Protein AF-A0A1C5UD51-F1 (afdb_monomer)

Foldseek 3Di:
DPDLVVLLVLLLVQLLVVLLPAAPLPDACCSSCVSSVHDSVSVVVNAVGPVRSVLVVLLVVLVVLLVVVLVPDDPLVSQLVVLVVCVVSVSSNLSHCVNDDVVVVLVSVCVSCLVSLLVSLCSVCVVDDADPVLSNVLSVVVSNVSSVLSSVC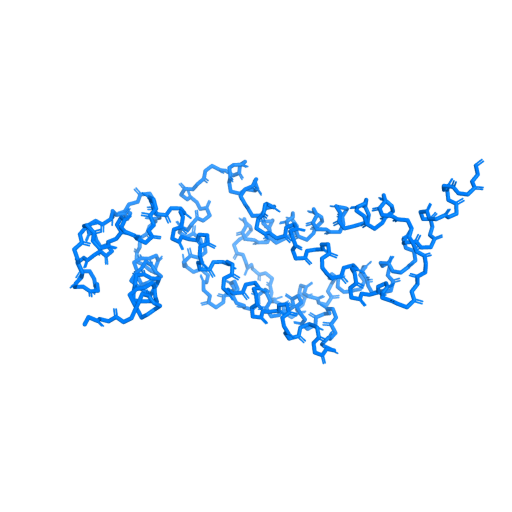SVVSVPDRSNVSSVVVCVVPVPVSVVSRVVVVVVVVD

Secondary structure (DSSP, 8-state):
---HHHHHHHHHHHHHHHHTTS-GGG--HHHHHHHHT--HHHHHHH-SSHHHHHHHHHHHHHHHHHHHHHTT--HHHHHHHHHHHHHHTHHHHHHHHTTS-HHHHHHHHHHHHHHHHHHHHHHHHTTS---HHHHHHHHHHHHHHHHHHHHHHHHTTS-S-HHHHHHHHHHHHTTHHHHHHHHHHHHHT-

pLDDT: mean 89.51, std 7.25, range [43.78, 98.06]

Radius of gyration: 18.74 Å; Cα contacts (8 Å, |Δi|>4): 143; chains: 1; bounding box: 49×34×48 Å

Sequence (190 aa):
MPTSKLTKRALAASIATLLEKKPLDRITIKDITDECGVTRNTFYYHFQDVYDLLSYIFREQADMMLREYAGGEDWKDFFLNILTYLNENRKMIENVYYSIRQEELETYIKKVVGMYALQIIEIQTKDMDVDELAKKTVADFYHNAFVGATLQWIKEGMKTEPELLADLYNSMFQGTVKAAIASAERVMAK

Solvent-accessible surface area (backbone atoms only — not comparable to full-atom values): 10579 Å² total; per-residue (Å²): 128,79,54,74,66,56,51,52,50,42,49,48,52,25,46,52,61,44,24,66,72,42,42,48,81,75,62,48,72,64,58,33,21,63,68,59,74,52,49,69,69,59,48,57,74,75,27,90,48,73,65,51,46,52,50,49,52,54,47,56,52,49,57,50,54,50,53,50,38,76,71,69,51,53,72,46,57,51,49,27,53,54,42,42,53,49,59,77,40,37,57,35,49,49,20,47,58,77,52,41,58,65,71,59,48,50,56,48,50,49,62,64,49,47,62,54,32,44,52,52,47,48,66,77,38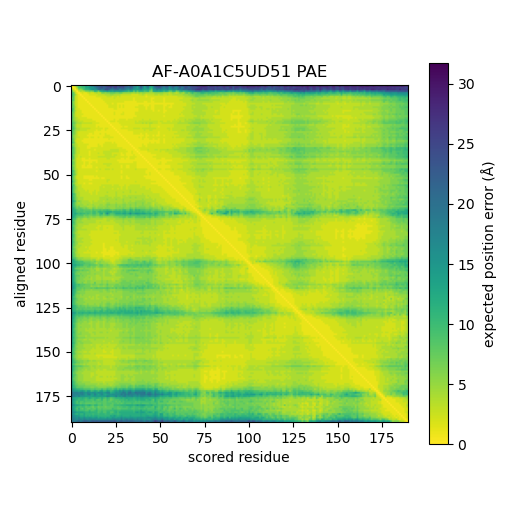,71,93,54,93,72,58,68,66,42,53,50,52,52,24,53,53,54,43,51,51,51,53,52,53,52,52,50,41,54,73,71,62,60,74,68,56,40,66,62,52,28,51,56,52,34,76,73,46,69,73,42,63,67,52,48,47,60,50,43,51,63,60,72,76,106

Nearest PDB structures (foldseek):
  4mk6-assembly1_A-2  TM=8.000E-01  e=1.971E-08  Listeria monocytogenes EGD-e
  2iu5-assembly1_B  TM=7.439E-01  e=3.593E-06  Lactococcus lactis subsp. lactis Il1403
  5nz0-assembly1_A-2  TM=6.036E-01  e=4.735E-05  Mycobacterium tuberculosis H37Rv
  3vib-assembly1_A  TM=6.599E-01  e=3.872E-04  Neisseria gonorrhoeae
  7pt0-assembly1_A  TM=7.506E-01  e=5.615E-03  Streptomyces coelicolor

Mean predicted aligned error: 4.82 Å

Structure (mmCIF, N/CA/C/O backbone):
data_AF-A0A1C5UD51-F1
#
_entry.id   AF-A0A1C5UD51-F1
#
loop_
_atom_site.group_PDB
_atom_site.id
_atom_site.type_symbol
_atom_site.label_atom_id
_atom_site.label_alt_id
_atom_site.label_comp_id
_atom_site.label_asym_id
_atom_site.label_entity_id
_atom_site.label_seq_id
_atom_site.pdbx_PDB_ins_code
_atom_site.Cartn_x
_atom_site.Cartn_y
_atom_site.Cartn_z
_atom_site.occupancy
_atom_site.B_iso_or_equiv
_atom_site.auth_seq_id
_atom_site.auth_comp_id
_atom_site.auth_asym_id
_atom_site.auth_atom_id
_atom_site.pdbx_PDB_model_num
ATOM 1 N N . MET A 1 1 ? -5.875 -23.295 22.201 1.00 43.78 1 MET A N 1
ATOM 2 C CA . MET A 1 1 ? -5.711 -21.866 21.849 1.00 43.78 1 MET A CA 1
ATOM 3 C C . MET A 1 1 ? -5.763 -21.745 20.335 1.00 43.78 1 MET A C 1
ATOM 5 O O . MET A 1 1 ? -5.269 -22.671 19.696 1.00 43.78 1 MET A O 1
ATOM 9 N N . PRO A 1 2 ? -6.357 -20.686 19.753 1.00 52.47 2 PRO A N 1
ATOM 10 C CA . PRO A 1 2 ? -6.218 -20.453 18.320 1.00 52.47 2 PRO A CA 1
ATOM 11 C C . PRO A 1 2 ? -4.727 -20.443 17.975 1.00 52.47 2 PRO A C 1
ATOM 13 O O . PRO A 1 2 ? -3.911 -19.918 18.735 1.00 52.47 2 PRO A O 1
ATOM 16 N N . THR A 1 3 ? -4.348 -21.095 16.878 1.00 68.12 3 THR A N 1
ATOM 17 C CA . THR A 1 3 ? -2.960 -21.063 16.410 1.00 68.12 3 THR A CA 1
ATOM 18 C C . THR A 1 3 ? -2.552 -19.605 16.181 1.00 68.12 3 THR A C 1
ATOM 20 O O . THR A 1 3 ? -3.375 -18.792 15.768 1.00 68.12 3 THR A O 1
ATOM 23 N N . SER A 1 4 ? -1.284 -19.258 16.434 1.00 84.50 4 SER A N 1
ATOM 24 C CA . SER A 1 4 ? -0.755 -17.884 16.297 1.00 84.50 4 SER A CA 1
ATOM 25 C C . SER A 1 4 ? -1.198 -17.190 14.992 1.00 84.50 4 SER A C 1
ATOM 27 O O . SER A 1 4 ? -1.539 -16.010 14.985 1.00 84.50 4 SER A O 1
ATOM 29 N N . LYS A 1 5 ? -1.307 -17.952 13.894 1.00 87.38 5 LYS A N 1
ATOM 30 C CA . LYS A 1 5 ? -1.786 -17.472 12.590 1.00 87.38 5 LYS A CA 1
ATOM 31 C C . LYS A 1 5 ? -3.277 -17.102 12.565 1.00 87.38 5 LYS A C 1
ATOM 33 O O . LYS A 1 5 ? -3.634 -16.108 11.941 1.00 87.38 5 LYS A O 1
ATOM 38 N N . LEU A 1 6 ? -4.142 -17.871 13.231 1.00 91.75 6 LEU A N 1
ATOM 39 C CA . LEU A 1 6 ? -5.572 -17.553 13.338 1.00 91.75 6 LEU A CA 1
ATOM 40 C C . LEU A 1 6 ? -5.782 -16.247 14.106 1.00 91.75 6 LEU A C 1
ATOM 42 O O . LEU A 1 6 ? -6.546 -15.399 13.658 1.00 91.75 6 LEU A O 1
ATOM 46 N N . THR A 1 7 ? -5.052 -16.047 15.206 1.00 94.19 7 THR A N 1
ATOM 47 C CA . THR A 1 7 ? -5.155 -14.812 15.994 1.00 94.19 7 THR A CA 1
ATOM 48 C C . THR A 1 7 ? -4.658 -13.593 15.219 1.00 94.19 7 THR A C 1
ATOM 50 O O . THR A 1 7 ? -5.330 -12.565 15.214 1.00 94.19 7 THR A O 1
ATOM 53 N N . LYS A 1 8 ? -3.533 -13.705 14.495 1.00 94.94 8 LYS A N 1
ATOM 54 C CA . LYS A 1 8 ? -3.053 -12.630 13.609 1.00 94.94 8 LYS A CA 1
ATOM 55 C C . LYS A 1 8 ? -4.083 -12.248 12.543 1.00 94.94 8 LYS A C 1
ATOM 57 O O . LYS A 1 8 ? -4.320 -11.065 12.330 1.00 94.94 8 LYS A O 1
ATOM 62 N N . ARG A 1 9 ? -4.727 -13.237 11.913 1.00 94.38 9 ARG A N 1
ATOM 63 C CA . ARG A 1 9 ? -5.791 -13.004 10.923 1.00 94.38 9 ARG A CA 1
ATOM 64 C C . ARG A 1 9 ? -7.031 -12.352 11.529 1.00 94.38 9 ARG A C 1
ATOM 66 O O . ARG A 1 9 ? -7.585 -11.452 10.913 1.00 94.38 9 ARG A O 1
ATOM 73 N N . ALA A 1 10 ? -7.438 -12.763 12.729 1.00 96.12 10 ALA A N 1
ATOM 74 C CA . ALA A 1 10 ? -8.558 -12.139 13.432 1.00 96.12 10 ALA A CA 1
ATOM 75 C C . ALA A 1 10 ? -8.269 -10.664 13.756 1.00 96.12 10 ALA A C 1
ATOM 77 O O . ALA A 1 10 ? -9.093 -9.802 13.481 1.00 96.12 10 ALA A O 1
ATOM 78 N N . LEU A 1 11 ? -7.067 -10.361 14.257 1.00 97.50 11 LEU A N 1
ATOM 79 C CA . LEU A 1 11 ? -6.614 -8.988 14.504 1.00 97.50 11 LEU A CA 1
ATOM 80 C C . LEU A 1 11 ? -6.574 -8.145 13.217 1.00 97.50 11 LEU A C 1
ATOM 82 O O . LEU A 1 11 ? -7.019 -6.999 13.225 1.00 97.50 11 LEU A O 1
ATOM 86 N N . ALA A 1 12 ? -6.088 -8.720 12.112 1.00 95.94 12 ALA A N 1
ATOM 87 C CA . ALA A 1 12 ? -6.062 -8.071 10.802 1.00 95.94 12 ALA A CA 1
ATOM 88 C C . ALA A 1 12 ? -7.470 -7.761 10.265 1.00 95.94 12 ALA A C 1
ATOM 90 O O . ALA A 1 12 ? -7.729 -6.652 9.803 1.00 95.94 12 ALA A O 1
ATOM 91 N N . ALA A 1 13 ? -8.400 -8.710 10.383 1.00 95.88 13 ALA A N 1
ATOM 92 C CA . ALA A 1 13 ? -9.789 -8.505 9.985 1.00 95.88 13 ALA A CA 1
ATOM 93 C C . ALA A 1 13 ? -10.482 -7.428 10.844 1.00 95.88 13 ALA A C 1
ATOM 95 O O . ALA A 1 13 ? -11.220 -6.595 10.312 1.00 95.88 13 ALA A O 1
ATOM 96 N N . SER A 1 14 ? -10.204 -7.396 12.154 1.00 97.25 14 SER A N 1
ATOM 97 C CA . SER A 1 14 ? -10.743 -6.377 13.062 1.00 97.25 14 SER A CA 1
ATOM 98 C C . SER A 1 14 ? -10.328 -4.968 12.667 1.00 97.25 14 SER A C 1
ATOM 100 O O . SER A 1 14 ? -11.177 -4.087 12.554 1.00 97.25 14 SER A O 1
ATOM 102 N N . ILE A 1 15 ? -9.030 -4.729 12.447 1.00 96.50 15 ILE A N 1
ATOM 103 C CA . ILE A 1 15 ? -8.574 -3.385 12.081 1.00 96.50 15 ILE A CA 1
ATOM 104 C C . ILE A 1 15 ? -9.111 -2.963 10.708 1.00 96.50 15 ILE A C 1
ATOM 106 O O . ILE A 1 15 ? -9.537 -1.819 10.580 1.00 96.50 15 ILE A O 1
ATOM 110 N N . ALA A 1 16 ? -9.184 -3.868 9.724 1.00 94.94 16 ALA A N 1
ATOM 111 C CA . ALA A 1 16 ? -9.788 -3.573 8.422 1.00 94.94 16 ALA A CA 1
ATOM 112 C C . ALA A 1 16 ? -11.259 -3.138 8.578 1.00 94.94 16 ALA A C 1
ATOM 114 O O . ALA A 1 16 ? -11.668 -2.100 8.066 1.00 94.94 16 ALA A O 1
ATOM 115 N N . THR A 1 17 ? -12.028 -3.857 9.402 1.00 96.38 17 THR A N 1
ATOM 116 C CA . THR A 1 17 ? -13.434 -3.527 9.702 1.00 96.38 17 THR A CA 1
ATOM 117 C C . THR A 1 17 ? -13.587 -2.171 10.397 1.00 96.38 17 THR A C 1
ATOM 119 O O . THR A 1 17 ? -14.551 -1.440 10.161 1.00 96.38 17 THR A O 1
ATOM 122 N N . LEU A 1 18 ? -12.651 -1.815 11.277 1.00 97.56 18 LEU A N 1
ATOM 123 C CA . LEU A 1 18 ? -12.647 -0.520 11.957 1.00 97.56 18 LEU A CA 1
ATOM 124 C C . LEU A 1 18 ? -12.245 0.621 11.014 1.00 97.56 18 LEU A C 1
ATOM 126 O O . LEU A 1 18 ? -12.833 1.701 11.096 1.00 97.56 18 LEU A O 1
ATOM 130 N N . LEU A 1 19 ? -11.307 0.377 10.099 1.00 96.69 19 LEU A N 1
ATOM 131 C CA . LEU A 1 19 ? -10.877 1.331 9.075 1.00 96.69 19 LEU A CA 1
ATOM 132 C C . LEU A 1 19 ? -11.949 1.599 8.018 1.00 96.69 19 LEU A C 1
ATOM 134 O O . LEU A 1 19 ? -11.937 2.657 7.408 1.00 96.69 19 LEU A O 1
ATOM 138 N N . GLU A 1 20 ? -12.940 0.730 7.855 1.00 96.06 20 GLU A N 1
ATOM 139 C CA . GLU A 1 20 ? -14.143 1.046 7.071 1.00 96.06 20 GLU A CA 1
ATOM 140 C C . GLU A 1 20 ? -15.064 2.065 7.768 1.00 96.06 20 GLU A C 1
ATOM 142 O O . GLU A 1 20 ? -15.966 2.651 7.158 1.00 96.06 20 GLU A O 1
ATOM 147 N N . LYS A 1 21 ? -14.867 2.302 9.068 1.00 96.00 21 LYS A N 1
ATOM 148 C CA . LYS A 1 21 ? -15.758 3.126 9.898 1.00 96.00 21 LYS A CA 1
ATOM 149 C C . LYS A 1 21 ? -15.113 4.434 10.341 1.00 96.00 21 LYS A C 1
ATOM 151 O O . LYS A 1 21 ? -15.825 5.432 10.440 1.00 96.00 21 LYS A O 1
ATOM 156 N N . LYS A 1 22 ? -13.808 4.447 10.633 1.00 96.25 22 LYS A N 1
ATOM 157 C CA . LYS A 1 22 ? -13.121 5.625 11.179 1.00 96.25 22 LYS A CA 1
ATOM 158 C C . LYS A 1 22 ? -11.635 5.705 10.785 1.00 96.25 22 LYS A C 1
ATOM 160 O O . LYS A 1 22 ? -11.027 4.664 10.543 1.00 96.25 22 LYS A O 1
ATOM 165 N N . PRO A 1 23 ? -11.051 6.919 10.784 1.00 96.31 23 PRO A N 1
ATOM 166 C CA . PRO A 1 23 ? -9.627 7.141 10.523 1.00 96.31 23 PRO A CA 1
ATOM 167 C C . PRO A 1 23 ? -8.710 6.379 11.492 1.00 96.31 23 PRO A C 1
ATOM 169 O O . PRO A 1 23 ? -9.067 6.172 12.659 1.00 96.31 23 PRO A O 1
ATOM 172 N N . LEU A 1 24 ? -7.523 5.980 11.024 1.00 95.12 24 LEU A N 1
ATOM 173 C CA . LEU A 1 24 ? -6.563 5.167 11.781 1.00 95.12 24 LEU A CA 1
ATOM 174 C C . LEU A 1 24 ? -6.152 5.809 13.115 1.00 95.12 24 LEU A C 1
ATOM 176 O O . LEU A 1 24 ? -6.080 5.120 14.129 1.00 95.12 24 LEU A O 1
ATOM 180 N N . ASP A 1 25 ? -5.948 7.128 13.146 1.00 93.81 25 ASP A N 1
ATOM 181 C CA . ASP A 1 25 ? -5.585 7.902 14.347 1.00 93.81 25 ASP A CA 1
ATOM 182 C C . ASP A 1 25 ? -6.680 7.894 15.432 1.00 93.81 25 ASP A C 1
ATOM 184 O O . ASP A 1 25 ? -6.455 8.313 16.570 1.00 93.81 25 ASP A O 1
ATOM 188 N N . ARG A 1 26 ? -7.875 7.385 15.104 1.00 96.50 26 ARG A N 1
ATOM 189 C CA . ARG A 1 26 ? -9.008 7.193 16.022 1.00 96.50 26 ARG A CA 1
ATOM 190 C C . ARG A 1 26 ? -9.252 5.730 16.392 1.00 96.50 26 ARG A C 1
ATOM 192 O O . ARG A 1 26 ? -10.205 5.449 17.128 1.00 96.50 26 ARG A O 1
ATOM 199 N N . ILE A 1 27 ? -8.441 4.799 15.893 1.00 96.94 27 ILE A N 1
ATOM 200 C CA . ILE A 1 27 ? -8.508 3.376 16.234 1.00 96.94 27 ILE A CA 1
ATOM 201 C C . ILE A 1 27 ? -7.538 3.093 17.377 1.00 96.94 27 ILE A C 1
ATOM 203 O O . ILE A 1 27 ? -6.336 3.319 17.280 1.00 96.94 27 ILE A O 1
ATOM 207 N N . THR A 1 28 ? -8.063 2.557 18.476 1.00 96.69 28 THR A N 1
ATOM 208 C CA . THR A 1 28 ? -7.249 2.115 19.608 1.00 96.69 28 THR A CA 1
ATOM 209 C C . THR A 1 28 ? -7.044 0.605 19.576 1.00 96.69 28 THR A C 1
ATOM 211 O O . THR A 1 28 ? -7.859 -0.145 19.045 1.00 96.69 28 THR A O 1
ATOM 214 N N . ILE A 1 29 ? -5.987 0.130 20.239 1.00 97.62 29 ILE A N 1
ATOM 215 C CA . ILE A 1 29 ? -5.769 -1.312 20.444 1.00 97.62 29 ILE A CA 1
ATOM 216 C C . ILE A 1 29 ? -6.972 -1.949 21.145 1.00 97.62 29 ILE A C 1
ATOM 218 O O . ILE A 1 29 ? -7.329 -3.074 20.823 1.00 97.62 29 ILE A O 1
ATOM 222 N N . LYS A 1 30 ? -7.628 -1.216 22.057 1.00 97.50 30 LYS A N 1
ATOM 223 C CA . LYS A 1 30 ? -8.843 -1.691 22.721 1.00 97.50 30 LYS A CA 1
ATOM 224 C C . LYS A 1 30 ? -9.961 -1.958 21.709 1.00 97.50 30 LYS A C 1
ATOM 226 O O . LYS A 1 30 ? -10.532 -3.036 21.747 1.00 97.50 30 LYS A O 1
ATOM 231 N N . ASP A 1 31 ? -10.213 -1.028 20.786 1.00 98.00 31 ASP A N 1
ATOM 232 C CA . ASP A 1 31 ? -11.232 -1.216 19.743 1.00 98.00 31 ASP A CA 1
ATOM 233 C C . ASP A 1 31 ? -10.966 -2.490 18.927 1.00 98.00 31 ASP A C 1
ATOM 235 O O . ASP A 1 31 ? -11.873 -3.280 18.694 1.00 98.00 31 ASP A O 1
ATOM 239 N N . ILE A 1 32 ? -9.706 -2.718 18.536 1.00 98.06 32 ILE A N 1
ATOM 240 C CA . ILE A 1 32 ? -9.299 -3.891 17.748 1.00 98.06 32 ILE A CA 1
ATOM 241 C C . ILE A 1 32 ? -9.529 -5.184 18.536 1.00 98.06 32 ILE A C 1
ATOM 243 O O . ILE A 1 32 ? -10.049 -6.159 17.993 1.00 98.06 32 ILE A O 1
ATOM 247 N N . THR A 1 33 ? -9.120 -5.204 19.808 1.00 97.75 33 THR A N 1
ATOM 248 C CA . THR A 1 33 ? -9.238 -6.394 20.654 1.00 97.75 33 THR A CA 1
ATOM 249 C C . THR A 1 33 ? -10.681 -6.703 21.030 1.00 97.75 33 THR A C 1
ATOM 251 O O . THR A 1 33 ? -11.044 -7.877 21.072 1.00 97.75 33 THR A O 1
ATOM 254 N N . ASP A 1 34 ? -11.496 -5.669 21.251 1.00 97.62 34 ASP A N 1
ATOM 255 C CA . ASP A 1 34 ? -12.923 -5.800 21.544 1.00 97.62 34 ASP A CA 1
ATOM 256 C C . ASP A 1 34 ? -13.673 -6.355 20.315 1.00 97.62 34 ASP A C 1
ATOM 258 O O . ASP A 1 34 ? -14.517 -7.234 20.470 1.00 97.62 34 ASP A O 1
ATOM 262 N N . GLU A 1 35 ? -13.305 -5.935 19.095 1.00 97.44 35 GLU A N 1
ATOM 263 C CA . GLU A 1 35 ? -13.921 -6.399 17.838 1.00 97.44 35 GLU A CA 1
ATOM 264 C C . GLU A 1 35 ? -13.718 -7.908 17.577 1.00 97.44 35 GLU A C 1
ATOM 266 O O . GLU A 1 35 ? -14.641 -8.572 17.113 1.00 97.44 35 GLU A O 1
ATOM 271 N N . CYS A 1 36 ? -12.546 -8.486 17.891 1.00 96.25 36 CYS A N 1
ATOM 272 C CA . CYS A 1 36 ? -12.298 -9.934 17.712 1.00 96.25 36 CYS A CA 1
ATOM 273 C C . CYS A 1 36 ? -12.295 -10.764 19.002 1.00 96.25 36 CYS A C 1
ATOM 275 O O . CYS A 1 36 ? -11.981 -11.956 18.958 1.00 96.25 36 CYS A O 1
ATOM 277 N N . GLY A 1 37 ? -12.638 -10.169 20.147 1.00 95.38 37 GLY A N 1
ATOM 278 C CA . GLY A 1 37 ? -12.767 -10.883 21.421 1.00 95.38 37 GLY A CA 1
ATOM 279 C C . GLY A 1 37 ? -11.451 -11.434 21.984 1.00 95.38 37 GLY A C 1
ATOM 280 O O . GLY A 1 37 ? -11.451 -12.463 22.662 1.00 95.38 37 GLY A O 1
ATOM 281 N N . VAL A 1 38 ? -10.322 -10.776 21.710 1.00 95.50 38 VAL A N 1
ATOM 282 C CA . VAL A 1 38 ? -9.009 -11.125 22.287 1.00 95.50 38 VAL A CA 1
ATOM 283 C C . VAL A 1 38 ? -8.606 -10.126 23.373 1.00 95.50 38 VAL A C 1
ATOM 285 O O . VAL A 1 38 ? -9.241 -9.096 23.562 1.00 95.50 38 VAL A O 1
ATOM 288 N N . THR A 1 39 ? -7.537 -10.408 24.119 1.00 96.19 39 THR A N 1
ATOM 289 C CA . THR A 1 39 ? -7.027 -9.463 25.130 1.00 96.19 39 THR A CA 1
ATOM 290 C C . THR A 1 39 ? -5.957 -8.538 24.551 1.00 96.19 39 THR A C 1
ATOM 292 O O . THR A 1 39 ? -5.278 -8.884 23.582 1.00 96.19 39 THR A O 1
ATOM 295 N N . ARG A 1 40 ? -5.701 -7.397 25.207 1.00 96.69 40 ARG A N 1
ATOM 296 C CA . ARG A 1 40 ? -4.545 -6.535 24.886 1.00 96.69 40 ARG A CA 1
ATOM 297 C C . ARG A 1 40 ? -3.213 -7.278 24.987 1.00 96.69 40 ARG A C 1
ATOM 299 O O . ARG A 1 40 ? -2.344 -7.073 24.151 1.00 96.69 40 ARG A O 1
ATOM 306 N N . ASN A 1 41 ? -3.065 -8.178 25.960 1.00 96.56 41 ASN A N 1
ATOM 307 C CA . ASN A 1 41 ? -1.861 -9.006 26.081 1.00 96.56 41 ASN A CA 1
ATOM 308 C C . ASN A 1 41 ? -1.689 -9.914 24.855 1.00 96.56 41 ASN A C 1
ATOM 310 O O . ASN A 1 41 ? -0.578 -10.090 24.369 1.00 96.56 41 ASN A O 1
ATOM 314 N N . THR A 1 42 ? -2.792 -10.443 24.319 1.00 95.69 42 THR A N 1
ATOM 315 C CA . THR A 1 42 ? -2.791 -11.223 23.076 1.00 95.69 42 THR A CA 1
ATOM 316 C C . THR A 1 42 ? -2.416 -10.366 21.867 1.00 95.69 42 THR A C 1
ATOM 318 O O . THR A 1 42 ? -1.657 -10.831 21.025 1.00 95.69 42 THR A O 1
ATOM 321 N N . PHE A 1 43 ? -2.892 -9.117 21.789 1.00 97.69 43 PHE A N 1
ATOM 322 C CA . PHE A 1 43 ? -2.454 -8.175 20.753 1.00 97.69 43 PHE A CA 1
ATOM 323 C C . PHE A 1 43 ? -0.937 -7.969 20.809 1.00 97.69 43 PHE A C 1
ATOM 325 O O . PHE A 1 43 ? -0.250 -8.234 19.825 1.00 97.69 43 PHE A O 1
ATOM 332 N N . TYR A 1 44 ? -0.410 -7.576 21.975 1.00 97.06 44 TYR A N 1
ATOM 333 C CA . TYR A 1 44 ? 1.011 -7.250 22.140 1.00 97.06 44 TYR A CA 1
ATOM 334 C C . TYR A 1 44 ? 1.944 -8.457 22.006 1.00 97.06 44 TYR A C 1
ATOM 336 O O . TYR A 1 44 ? 3.125 -8.297 21.715 1.00 97.06 44 TYR A O 1
ATOM 344 N N . TYR A 1 45 ? 1.425 -9.674 22.173 1.00 95.75 45 TYR A N 1
ATOM 345 C CA . TYR A 1 45 ? 2.161 -10.892 21.843 1.00 95.75 45 TYR A CA 1
ATOM 346 C C . TYR A 1 45 ? 2.446 -11.015 20.334 1.00 95.75 45 TYR A C 1
ATOM 348 O O . TYR A 1 45 ? 3.432 -11.637 19.940 1.00 95.75 45 TYR A O 1
ATOM 356 N N . HIS A 1 46 ? 1.594 -10.439 19.481 1.00 96.12 46 HIS A N 1
ATOM 357 C CA . HIS A 1 46 ? 1.710 -10.539 18.027 1.00 96.12 46 HIS A CA 1
ATOM 358 C C . HIS A 1 46 ? 2.224 -9.273 17.344 1.00 96.12 46 HIS A C 1
ATOM 360 O O . HIS A 1 46 ? 2.904 -9.413 16.328 1.00 96.12 46 HIS A O 1
ATOM 366 N N . PHE A 1 47 ? 1.889 -8.091 17.868 1.00 96.81 47 PHE A N 1
ATOM 367 C CA . PHE A 1 47 ? 2.174 -6.803 17.239 1.00 96.81 47 PHE A CA 1
ATOM 368 C C . PHE A 1 47 ? 2.598 -5.762 18.272 1.00 96.81 47 PHE A C 1
ATOM 370 O O . PHE A 1 47 ? 2.013 -5.675 19.350 1.00 96.81 47 PHE A O 1
ATOM 377 N N . GLN A 1 48 ? 3.597 -4.950 17.931 1.00 95.06 48 GLN A N 1
ATOM 378 C CA . GLN A 1 48 ? 4.077 -3.874 18.811 1.00 95.06 48 GLN A CA 1
ATOM 379 C C . GLN A 1 48 ? 3.025 -2.767 18.976 1.00 95.06 48 GLN A C 1
ATOM 381 O O . GLN A 1 48 ? 2.779 -2.275 20.078 1.00 95.06 48 GLN A O 1
ATOM 386 N N . ASP A 1 49 ? 2.382 -2.398 17.873 1.00 93.25 49 ASP A N 1
ATOM 387 C CA . ASP A 1 49 ? 1.392 -1.335 17.790 1.00 93.25 49 ASP A CA 1
ATOM 388 C C . ASP A 1 49 ? 0.475 -1.533 16.567 1.00 93.25 49 ASP A C 1
ATOM 390 O O . ASP A 1 49 ? 0.490 -2.570 15.896 1.00 93.25 49 ASP A O 1
ATOM 394 N N . VAL A 1 50 ? -0.365 -0.533 16.296 1.00 92.50 50 VAL A N 1
ATOM 395 C CA . VAL A 1 50 ? -1.297 -0.536 15.164 1.00 92.50 50 VAL A CA 1
ATOM 396 C C . VAL A 1 50 ? -0.584 -0.506 13.803 1.00 92.50 50 VAL A C 1
ATOM 398 O O . VAL A 1 50 ? -1.083 -1.083 12.838 1.00 92.50 50 VAL A O 1
ATOM 401 N N . TYR A 1 51 ? 0.600 0.104 13.717 1.00 88.81 51 TYR A N 1
ATOM 402 C CA . TYR A 1 51 ? 1.370 0.211 12.479 1.00 88.81 51 TYR A CA 1
ATOM 403 C C . TYR A 1 51 ? 2.052 -1.112 12.130 1.00 88.81 51 TYR A C 1
ATOM 405 O O . TYR A 1 51 ? 2.100 -1.493 10.960 1.00 88.81 51 TYR A O 1
ATOM 413 N N . ASP A 1 52 ? 2.532 -1.862 13.120 1.00 91.38 52 ASP A N 1
ATOM 414 C CA . ASP A 1 52 ? 3.057 -3.214 12.911 1.00 91.38 52 ASP A CA 1
ATOM 415 C C . ASP A 1 52 ? 1.961 -4.168 12.397 1.00 91.38 52 ASP A C 1
ATOM 417 O O . ASP A 1 52 ? 2.181 -4.928 11.449 1.00 91.38 52 ASP A O 1
ATOM 421 N N . LEU A 1 53 ? 0.737 -4.048 12.926 1.00 94.50 53 LEU A N 1
ATOM 422 C CA . LEU A 1 53 ? -0.424 -4.777 12.408 1.00 94.50 53 LEU A CA 1
ATOM 423 C C . LEU A 1 53 ? -0.766 -4.381 10.958 1.00 94.50 53 LEU A C 1
ATOM 425 O O . LEU A 1 53 ? -0.963 -5.262 10.121 1.00 94.50 53 LEU A O 1
ATOM 429 N N . LEU A 1 54 ? -0.778 -3.087 10.623 1.00 90.12 54 LEU A N 1
ATOM 430 C CA . LEU A 1 54 ? -0.947 -2.636 9.232 1.00 90.12 54 LEU A CA 1
ATOM 431 C C . LEU A 1 54 ? 0.148 -3.186 8.312 1.00 90.12 54 LEU A C 1
ATOM 433 O O . LEU A 1 54 ? -0.129 -3.643 7.205 1.00 90.12 54 LEU A O 1
ATOM 437 N N . SER A 1 55 ? 1.387 -3.224 8.802 1.00 87.44 55 SER A N 1
ATOM 438 C CA . SER A 1 55 ? 2.536 -3.765 8.061 1.00 87.44 55 SER A CA 1
ATOM 439 C C . SER A 1 55 ? 2.381 -5.228 7.768 1.00 87.44 55 SER A C 1
ATOM 441 O O . SER A 1 55 ? 2.830 -5.707 6.734 1.00 87.44 55 SER A O 1
ATOM 443 N N . TYR A 1 56 ? 1.792 -5.962 8.697 1.00 91.19 56 TYR A N 1
ATOM 444 C CA . TYR A 1 56 ? 1.457 -7.348 8.470 1.00 91.19 56 TYR A CA 1
ATOM 445 C C . TYR A 1 56 ? 0.402 -7.502 7.365 1.00 91.19 56 TYR A C 1
ATOM 447 O O . TYR A 1 56 ? 0.618 -8.307 6.466 1.00 91.19 56 TYR A O 1
ATOM 455 N N . ILE A 1 57 ? -0.664 -6.694 7.366 1.00 89.88 57 ILE A N 1
ATOM 456 C CA . ILE A 1 57 ? -1.709 -6.738 6.325 1.00 89.88 57 ILE A CA 1
ATOM 457 C C . ILE A 1 57 ? -1.123 -6.447 4.941 1.00 89.88 57 ILE A C 1
ATOM 459 O O . ILE A 1 57 ? -1.295 -7.245 4.022 1.00 89.88 57 ILE A O 1
ATOM 463 N N . PHE A 1 58 ? -0.392 -5.338 4.793 1.00 85.75 58 PHE A N 1
ATOM 464 C CA . PHE A 1 58 ? 0.162 -4.954 3.494 1.00 85.75 58 PHE A CA 1
ATOM 465 C C . PHE A 1 58 ? 1.218 -5.939 2.985 1.00 85.75 58 PHE A C 1
ATOM 467 O O . PHE A 1 58 ? 1.260 -6.203 1.788 1.00 85.75 58 PHE A O 1
ATOM 474 N N . ARG A 1 59 ? 2.033 -6.528 3.874 1.00 87.88 59 ARG A N 1
ATOM 475 C CA . ARG A 1 59 ? 2.990 -7.578 3.488 1.00 87.88 59 ARG A CA 1
ATOM 476 C C . ARG A 1 59 ? 2.300 -8.860 3.042 1.00 87.88 59 ARG A C 1
ATOM 478 O O . ARG A 1 59 ? 2.697 -9.414 2.031 1.00 87.88 59 ARG A O 1
ATOM 485 N N . GLU A 1 60 ? 1.261 -9.321 3.741 1.00 88.75 60 GLU A N 1
ATOM 486 C CA . GLU A 1 60 ? 0.526 -10.522 3.310 1.00 88.75 60 GLU A CA 1
ATOM 487 C C . GLU A 1 60 ? -0.123 -10.310 1.933 1.00 88.75 60 GLU A C 1
ATOM 489 O O . GLU A 1 60 ? -0.095 -11.217 1.102 1.00 88.75 60 GLU A O 1
ATOM 494 N N . GLN A 1 61 ? -0.655 -9.110 1.671 1.00 86.88 61 GLN A N 1
ATOM 495 C CA . GLN A 1 61 ? -1.223 -8.765 0.367 1.00 86.88 61 GLN A CA 1
ATOM 496 C C . GLN A 1 61 ? -0.146 -8.704 -0.728 1.00 86.88 61 GLN A C 1
ATOM 498 O O . GLN A 1 61 ? -0.312 -9.301 -1.790 1.00 86.88 61 GLN A O 1
ATOM 503 N N . ALA A 1 62 ? 0.978 -8.034 -0.461 1.00 85.38 62 ALA A N 1
ATOM 504 C CA . ALA A 1 62 ? 2.088 -7.931 -1.406 1.00 85.38 62 ALA A CA 1
ATOM 505 C C . ALA A 1 62 ? 2.747 -9.297 -1.685 1.00 85.38 62 ALA A C 1
ATOM 507 O O . ALA A 1 62 ? 3.066 -9.603 -2.831 1.00 85.38 62 ALA A O 1
ATOM 508 N N . ASP A 1 63 ? 2.875 -10.158 -0.671 1.00 87.94 63 ASP A N 1
ATOM 509 C CA . ASP A 1 63 ? 3.354 -11.538 -0.814 1.00 87.94 63 ASP A CA 1
ATOM 510 C C . ASP A 1 63 ? 2.436 -12.388 -1.697 1.00 87.94 63 ASP A C 1
ATOM 512 O O . ASP A 1 63 ? 2.909 -13.317 -2.353 1.00 87.94 63 ASP A O 1
ATOM 516 N N . MET A 1 64 ? 1.124 -12.142 -1.672 1.00 87.38 64 MET A N 1
ATOM 517 C CA . MET A 1 64 ? 0.172 -12.840 -2.536 1.00 87.38 64 MET A CA 1
ATOM 518 C C . MET A 1 64 ? 0.333 -12.383 -3.988 1.00 87.38 64 MET A C 1
ATOM 520 O O . MET A 1 64 ? 0.568 -13.220 -4.856 1.00 87.38 64 MET A O 1
ATOM 524 N N . MET A 1 65 ? 0.328 -11.069 -4.220 1.00 85.19 65 MET A N 1
ATOM 525 C CA . MET A 1 65 ? 0.488 -10.477 -5.554 1.00 85.19 65 MET A CA 1
ATOM 526 C C . MET A 1 65 ? 1.836 -10.850 -6.191 1.00 85.19 65 MET A C 1
ATOM 528 O O . MET A 1 65 ? 1.907 -11.166 -7.374 1.00 85.19 65 MET A O 1
ATOM 532 N N . LEU A 1 66 ? 2.927 -10.890 -5.415 1.00 84.94 66 LEU A N 1
ATOM 533 C CA . LEU A 1 66 ? 4.227 -11.322 -5.936 1.00 84.94 66 LEU A CA 1
ATOM 534 C C . LEU A 1 66 ? 4.216 -12.790 -6.383 1.00 84.94 66 LEU A C 1
ATOM 536 O O . LEU A 1 66 ? 4.876 -13.132 -7.361 1.00 84.94 66 LEU A O 1
ATOM 540 N N . ARG A 1 67 ? 3.513 -13.680 -5.670 1.00 86.75 67 ARG A N 1
ATOM 541 C CA . ARG A 1 67 ? 3.427 -15.095 -6.073 1.00 86.75 67 ARG A CA 1
ATOM 542 C C . ARG A 1 67 ? 2.706 -15.252 -7.405 1.00 86.75 67 ARG A C 1
ATOM 544 O O . ARG A 1 67 ? 3.125 -16.090 -8.198 1.00 86.75 67 ARG A O 1
ATOM 551 N N . GLU A 1 68 ? 1.658 -14.467 -7.634 1.00 83.69 68 GLU A N 1
ATOM 552 C CA . GLU A 1 68 ? 0.922 -14.432 -8.903 1.00 83.69 68 GLU A CA 1
ATOM 553 C C . GLU A 1 68 ? 1.832 -13.934 -10.033 1.00 83.69 68 GLU A C 1
ATOM 555 O O . GLU A 1 68 ? 2.007 -14.637 -11.032 1.00 83.69 68 GLU A O 1
ATOM 560 N N . TYR A 1 69 ? 2.561 -12.838 -9.799 1.00 83.62 69 TYR A N 1
ATOM 561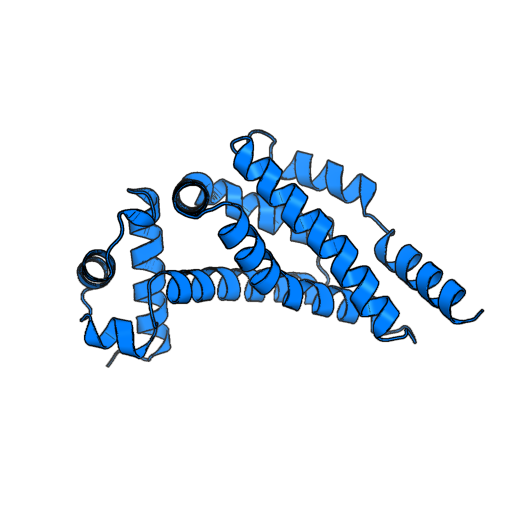 C CA . TYR A 1 69 ? 3.585 -12.336 -10.718 1.00 83.62 69 TYR A CA 1
ATOM 562 C C . TYR A 1 69 ? 4.680 -13.363 -11.038 1.00 83.62 69 TYR A C 1
ATOM 564 O O . TYR A 1 69 ? 4.987 -13.634 -12.200 1.00 83.62 69 TYR A O 1
ATOM 572 N N . ALA A 1 70 ? 5.244 -14.013 -10.018 1.00 81.69 70 ALA A N 1
ATOM 573 C CA . ALA A 1 70 ? 6.245 -15.065 -10.192 1.00 81.69 70 ALA A CA 1
ATOM 574 C C . ALA A 1 70 ? 5.702 -16.295 -10.949 1.00 81.69 70 ALA A C 1
ATOM 576 O O . ALA A 1 70 ? 6.483 -17.052 -11.529 1.00 81.69 70 ALA A O 1
ATOM 577 N N . GLY A 1 71 ? 4.379 -16.484 -10.962 1.00 81.19 71 GLY A N 1
ATOM 578 C CA . GLY A 1 71 ? 3.673 -17.498 -11.742 1.00 81.19 71 GLY A CA 1
ATOM 579 C C . GLY A 1 71 ? 3.590 -17.207 -13.245 1.00 81.19 71 GLY A C 1
ATOM 580 O O . GLY A 1 71 ? 3.118 -18.067 -13.987 1.00 81.19 71 GLY A O 1
ATOM 581 N N . GLY A 1 72 ? 4.080 -16.048 -13.702 1.00 79.06 72 GLY A N 1
ATOM 582 C CA . GLY A 1 72 ? 4.111 -15.654 -15.113 1.00 79.06 72 GLY A CA 1
ATOM 583 C C . GLY A 1 72 ? 3.030 -14.654 -15.522 1.00 79.06 72 GLY A C 1
ATOM 584 O O . GLY A 1 72 ? 2.784 -14.509 -16.718 1.00 79.06 72 GLY A O 1
ATOM 585 N N . GLU A 1 73 ? 2.384 -13.991 -14.561 1.00 79.56 73 GLU A N 1
ATOM 586 C CA . GLU A 1 73 ? 1.470 -12.877 -14.827 1.00 79.56 73 GLU A CA 1
ATOM 587 C C . GLU A 1 73 ? 2.203 -11.702 -15.504 1.00 79.56 73 GLU A C 1
ATOM 589 O O . GLU A 1 73 ? 3.384 -11.442 -15.244 1.00 79.56 73 GLU A O 1
ATOM 594 N N . ASP A 1 74 ? 1.507 -11.002 -16.403 1.00 84.19 74 ASP A N 1
ATOM 595 C CA . ASP A 1 74 ? 2.050 -9.819 -17.066 1.00 84.19 74 ASP A CA 1
ATOM 596 C C . ASP A 1 74 ? 2.170 -8.638 -16.090 1.00 84.19 74 ASP A C 1
ATOM 598 O O . ASP A 1 74 ? 1.396 -8.489 -15.145 1.00 84.19 74 ASP A O 1
ATOM 602 N N . TRP A 1 75 ? 3.133 -7.749 -16.345 1.00 82.94 75 TRP A N 1
ATOM 603 C CA . TRP A 1 75 ? 3.331 -6.542 -15.542 1.00 82.94 75 TRP A CA 1
ATOM 604 C C . TRP A 1 75 ? 2.053 -5.693 -15.415 1.00 82.94 75 TRP A C 1
ATOM 606 O O . TRP A 1 75 ? 1.768 -5.165 -14.335 1.00 82.94 75 TRP A O 1
ATOM 616 N N . LYS A 1 76 ? 1.282 -5.551 -16.501 1.00 87.69 76 LYS A N 1
ATOM 617 C CA . LYS A 1 76 ? 0.032 -4.789 -16.487 1.00 87.69 76 LYS A CA 1
ATOM 618 C C . LYS A 1 76 ? -0.964 -5.399 -15.508 1.00 87.69 76 LYS A C 1
ATOM 620 O O . LYS A 1 76 ? -1.537 -4.658 -14.714 1.00 87.69 76 LYS A O 1
ATOM 625 N N . ASP A 1 77 ? -1.160 -6.710 -15.580 1.00 89.12 77 ASP A N 1
ATOM 626 C CA . ASP A 1 77 ? -2.137 -7.429 -14.760 1.00 89.12 77 ASP A CA 1
ATOM 627 C C . ASP A 1 77 ? -1.745 -7.358 -13.279 1.00 89.12 77 ASP A C 1
ATOM 629 O O . ASP A 1 77 ? -2.565 -6.989 -12.440 1.00 89.12 77 ASP A O 1
ATOM 633 N N . PHE A 1 78 ? -0.456 -7.533 -12.972 1.00 88.00 78 PHE A N 1
ATOM 634 C CA . PHE A 1 78 ? 0.073 -7.344 -11.621 1.00 88.00 78 PHE A CA 1
ATOM 635 C C . PHE A 1 78 ? -0.231 -5.945 -11.063 1.00 88.00 78 PHE A C 1
ATOM 637 O O . PHE A 1 78 ? -0.708 -5.793 -9.934 1.00 88.00 78 PHE A O 1
ATOM 644 N N . PHE A 1 79 ? 0.024 -4.895 -11.849 1.00 89.19 79 PHE A N 1
ATOM 645 C CA . PHE A 1 79 ? -0.240 -3.529 -11.404 1.00 89.19 79 PHE A CA 1
ATOM 646 C C . PHE A 1 79 ? -1.742 -3.222 -11.319 1.00 89.19 79 PHE A C 1
ATOM 648 O O . PHE A 1 79 ? -2.181 -2.543 -10.388 1.00 89.19 79 PHE A O 1
ATOM 655 N N . LEU A 1 80 ? -2.544 -3.767 -12.234 1.00 92.69 80 LEU A N 1
ATOM 656 C CA . LEU A 1 80 ? -3.999 -3.682 -12.183 1.00 92.69 80 LEU A CA 1
ATOM 657 C C . LEU A 1 80 ? -4.555 -4.334 -10.912 1.00 92.69 80 LEU A C 1
ATOM 659 O O . LEU A 1 80 ? -5.419 -3.740 -10.271 1.00 92.69 80 LEU A O 1
ATOM 663 N N . ASN A 1 81 ? -4.034 -5.488 -10.491 1.00 91.81 81 ASN A N 1
ATOM 664 C CA . ASN A 1 81 ? -4.445 -6.141 -9.245 1.00 91.81 81 ASN A CA 1
ATOM 665 C C . ASN A 1 81 ? -4.182 -5.243 -8.027 1.00 91.81 81 ASN A C 1
ATOM 667 O O . ASN A 1 81 ? -5.022 -5.152 -7.129 1.00 91.81 81 ASN A O 1
ATOM 671 N N . ILE A 1 82 ? -3.051 -4.525 -8.007 1.00 91.69 82 ILE A N 1
ATOM 672 C CA . ILE A 1 82 ? -2.741 -3.541 -6.957 1.00 91.69 82 ILE A CA 1
ATOM 673 C C . ILE A 1 82 ? -3.766 -2.404 -6.962 1.00 91.69 82 ILE A C 1
ATOM 675 O O . ILE A 1 82 ? -4.352 -2.103 -5.921 1.00 91.69 82 ILE A O 1
ATOM 679 N N . LEU A 1 83 ? -3.999 -1.776 -8.118 1.00 94.81 83 LEU A N 1
ATOM 680 C CA . LEU A 1 83 ? -4.943 -0.662 -8.234 1.00 94.81 83 LEU A CA 1
ATOM 681 C C . LEU A 1 83 ? -6.374 -1.085 -7.878 1.00 94.81 83 LEU A C 1
ATOM 683 O O . LEU A 1 83 ? -7.067 -0.364 -7.164 1.00 94.81 83 LEU A O 1
ATOM 687 N N . THR A 1 84 ? -6.787 -2.272 -8.317 1.00 95.38 84 THR A N 1
ATOM 688 C CA . THR A 1 84 ? -8.106 -2.849 -8.032 1.00 95.38 84 THR A CA 1
ATOM 689 C C . THR A 1 84 ? -8.279 -3.075 -6.539 1.00 95.38 84 THR A C 1
ATOM 691 O O . THR A 1 84 ? -9.231 -2.564 -5.959 1.00 95.38 84 THR A O 1
ATOM 694 N N . TYR A 1 85 ? -7.312 -3.723 -5.880 1.00 93.31 85 TYR A N 1
ATOM 695 C CA . TYR A 1 85 ? -7.345 -3.922 -4.431 1.00 93.31 85 TYR A CA 1
ATOM 696 C C . TYR A 1 85 ? -7.460 -2.594 -3.668 1.00 93.31 85 TYR A C 1
ATOM 698 O O . TYR A 1 85 ? -8.253 -2.476 -2.731 1.00 93.31 85 TYR A O 1
ATOM 706 N N . LEU A 1 86 ? -6.683 -1.580 -4.062 1.00 94.31 86 LEU A N 1
ATOM 707 C CA . LEU A 1 86 ? -6.737 -0.261 -3.433 1.00 94.31 86 LEU A CA 1
ATOM 708 C C . LEU A 1 86 ? -8.102 0.410 -3.629 1.00 94.31 86 LEU A C 1
ATOM 710 O O . LEU A 1 86 ? -8.621 0.998 -2.681 1.00 94.31 86 LEU A O 1
ATOM 714 N N . ASN A 1 87 ? -8.691 0.292 -4.822 1.00 96.44 87 ASN A N 1
ATOM 715 C CA . ASN A 1 87 ? -10.000 0.860 -5.136 1.00 96.44 87 ASN A CA 1
ATOM 716 C C . ASN A 1 87 ? -11.140 0.146 -4.394 1.00 96.44 87 ASN A C 1
ATOM 718 O O . ASN A 1 87 ? -12.018 0.792 -3.827 1.00 96.44 87 ASN A O 1
ATOM 722 N N . GLU A 1 88 ? -11.116 -1.187 -4.347 1.00 95.25 88 GLU A N 1
ATOM 723 C CA . GLU A 1 88 ? -12.110 -2.000 -3.635 1.00 95.25 88 GLU A CA 1
ATOM 724 C C . GLU A 1 88 ? -12.088 -1.738 -2.125 1.00 95.25 88 GLU A C 1
ATOM 726 O O . GLU A 1 88 ? -13.131 -1.743 -1.474 1.00 95.25 88 GLU A O 1
ATOM 731 N N . ASN A 1 89 ? -10.908 -1.440 -1.574 1.00 93.88 89 ASN A N 1
ATOM 732 C CA . ASN A 1 89 ? -10.712 -1.104 -0.163 1.00 93.88 89 ASN A CA 1
ATOM 733 C C . ASN A 1 89 ? -10.564 0.409 0.058 1.00 93.88 89 ASN A C 1
ATOM 735 O O . ASN A 1 89 ? -9.957 0.852 1.038 1.00 93.88 89 ASN A O 1
ATOM 739 N N . ARG A 1 90 ? -11.106 1.223 -0.855 1.00 94.88 90 ARG A N 1
ATOM 740 C CA . ARG A 1 90 ? -10.883 2.672 -0.922 1.00 94.88 90 ARG A CA 1
ATOM 741 C C . ARG A 1 90 ? -11.035 3.381 0.416 1.00 94.88 90 ARG A C 1
ATOM 743 O O . ARG A 1 90 ? -10.204 4.215 0.761 1.00 94.88 90 ARG A O 1
ATOM 750 N N . LYS A 1 91 ? -12.078 3.060 1.178 1.00 95.06 91 LYS A N 1
ATOM 751 C CA . LYS A 1 91 ? -12.370 3.749 2.436 1.00 95.06 91 LYS A CA 1
ATOM 752 C C . LYS A 1 91 ? -11.350 3.417 3.522 1.00 95.06 91 LYS A C 1
ATOM 754 O O . LYS A 1 91 ? -10.863 4.333 4.184 1.00 95.06 91 LYS A O 1
ATOM 759 N N . MET A 1 92 ? -10.977 2.143 3.665 1.00 94.19 92 MET A N 1
ATOM 760 C CA . MET A 1 92 ? -9.841 1.737 4.491 1.00 94.19 92 MET A CA 1
ATOM 761 C C . MET A 1 92 ? -8.559 2.471 4.075 1.00 94.19 92 MET A C 1
ATOM 763 O O . MET A 1 92 ? -7.869 3.019 4.935 1.00 94.19 92 MET A O 1
ATOM 767 N N . ILE A 1 93 ? -8.251 2.514 2.774 1.00 93.94 93 ILE A N 1
ATOM 768 C CA . ILE A 1 93 ? -7.040 3.164 2.252 1.00 93.94 93 ILE A CA 1
ATOM 769 C C . ILE A 1 93 ? -7.041 4.667 2.546 1.00 93.94 93 ILE A C 1
ATOM 771 O O . ILE A 1 93 ? -6.041 5.179 3.043 1.00 93.94 93 ILE A O 1
ATOM 775 N N . GLU A 1 94 ? -8.152 5.370 2.326 1.00 94.12 94 GLU A N 1
ATOM 776 C CA . GLU A 1 94 ? -8.301 6.793 2.655 1.00 94.12 94 GLU A CA 1
ATOM 777 C C . GLU A 1 94 ? -8.132 7.039 4.167 1.00 94.12 94 GLU A C 1
ATOM 779 O O . GLU A 1 94 ? -7.390 7.936 4.573 1.00 94.12 94 GLU A O 1
ATOM 784 N N . ASN A 1 95 ? -8.742 6.202 5.014 1.00 95.25 95 ASN A N 1
ATOM 785 C CA . ASN A 1 95 ? -8.636 6.304 6.475 1.00 95.25 95 ASN A CA 1
ATOM 786 C C . ASN A 1 95 ? -7.237 5.986 7.023 1.00 95.25 95 ASN A C 1
ATOM 788 O O . ASN A 1 95 ? -6.919 6.404 8.134 1.00 95.25 95 ASN A O 1
ATOM 792 N N . VAL A 1 96 ? -6.393 5.276 6.272 1.00 93.06 96 VAL A N 1
ATOM 793 C CA . VAL A 1 96 ? -4.958 5.153 6.573 1.00 93.06 96 VAL A CA 1
ATOM 794 C C . VAL A 1 96 ? -4.198 6.362 6.030 1.00 93.06 96 VAL A C 1
ATOM 796 O O . VAL A 1 96 ? -3.432 6.986 6.763 1.00 93.06 96 VAL A O 1
ATOM 799 N N . TYR A 1 97 ? -4.425 6.710 4.761 1.00 92.38 97 TYR A N 1
ATOM 800 C CA . TYR A 1 97 ? -3.675 7.731 4.035 1.00 92.38 97 TYR A CA 1
ATOM 801 C C . TYR A 1 97 ? -3.748 9.105 4.712 1.00 92.38 97 TYR A C 1
ATOM 803 O O . TYR A 1 97 ? -2.727 9.773 4.857 1.00 92.38 97 TYR A O 1
ATOM 811 N N . TYR A 1 98 ? -4.933 9.519 5.169 1.00 92.19 98 TYR A N 1
ATOM 812 C CA . TYR A 1 98 ? -5.131 10.838 5.782 1.00 92.19 98 TYR A CA 1
ATOM 813 C C . TYR A 1 98 ? -4.818 10.895 7.285 1.00 92.19 98 TYR A C 1
ATOM 815 O O . TYR A 1 98 ? -4.761 11.987 7.849 1.00 92.19 98 TYR A O 1
ATOM 823 N N . SER A 1 99 ? -4.597 9.750 7.934 1.00 91.81 99 SER A N 1
ATOM 824 C CA . SER A 1 99 ? -4.264 9.674 9.365 1.00 91.81 99 SER A CA 1
ATOM 825 C C . SER A 1 99 ? -2.762 9.649 9.649 1.00 91.81 99 SER A C 1
ATOM 827 O O . SER A 1 99 ? -2.361 9.753 10.807 1.00 91.81 99 SER A O 1
ATOM 829 N N . ILE A 1 100 ? -1.929 9.500 8.618 1.00 86.81 100 ILE A N 1
ATOM 830 C CA . ILE A 1 100 ? -0.469 9.442 8.729 1.00 86.81 100 ILE A CA 1
ATOM 831 C C . ILE A 1 100 ? 0.121 10.647 7.993 1.00 86.81 100 ILE A C 1
ATOM 833 O O . ILE A 1 100 ? -0.391 11.078 6.959 1.00 86.81 100 ILE A O 1
ATOM 837 N N . ARG A 1 101 ? 1.221 11.212 8.505 1.00 86.75 101 ARG A N 1
ATOM 838 C CA . ARG A 1 101 ? 1.955 12.250 7.769 1.00 86.75 101 ARG A CA 1
ATOM 839 C C . ARG A 1 101 ? 2.450 11.678 6.443 1.00 86.75 101 ARG A C 1
ATOM 841 O O . ARG A 1 101 ? 3.039 10.603 6.418 1.00 86.75 101 ARG A O 1
ATOM 848 N N . GLN A 1 102 ? 2.264 12.417 5.351 1.00 80.12 102 GLN A N 1
ATOM 849 C CA . GLN A 1 102 ? 2.562 11.925 4.001 1.00 80.12 102 GLN A CA 1
ATOM 850 C C . GLN A 1 102 ? 3.997 11.383 3.861 1.00 80.12 102 GLN A C 1
ATOM 852 O O . GLN A 1 102 ? 4.188 10.315 3.293 1.00 80.12 102 GLN A O 1
ATOM 857 N N . GLU A 1 103 ? 4.990 12.070 4.433 1.00 84.19 103 GLU A N 1
ATOM 858 C CA . GLU A 1 103 ? 6.400 11.640 4.425 1.00 84.19 103 GLU A CA 1
ATOM 859 C C . GLU A 1 103 ? 6.615 10.297 5.144 1.00 84.19 103 GLU A C 1
ATOM 861 O O . GLU A 1 103 ? 7.391 9.450 4.695 1.00 84.19 103 GLU A O 1
ATOM 866 N N . GLU A 1 104 ? 5.918 10.090 6.263 1.00 85.38 104 GLU A N 1
ATOM 867 C CA . GLU A 1 104 ? 5.997 8.865 7.061 1.00 85.38 104 GLU A CA 1
ATOM 868 C C . GLU A 1 104 ? 5.318 7.707 6.326 1.00 85.38 104 GLU A C 1
ATOM 870 O O . GLU A 1 104 ? 5.892 6.622 6.234 1.00 85.38 104 GLU A O 1
ATOM 875 N N . LEU A 1 105 ? 4.147 7.957 5.730 1.00 84.69 105 LEU A N 1
ATOM 876 C CA . LEU A 1 105 ? 3.442 6.984 4.902 1.00 84.69 105 LEU A CA 1
ATOM 877 C C . LEU A 1 105 ? 4.260 6.599 3.669 1.00 84.69 105 LEU A C 1
ATOM 879 O O . LEU A 1 105 ? 4.384 5.421 3.356 1.00 84.69 105 LEU A O 1
ATOM 883 N N . GLU A 1 106 ? 4.846 7.570 2.975 1.00 85.25 106 GLU A N 1
ATOM 884 C CA . GLU A 1 106 ? 5.680 7.307 1.809 1.00 85.25 106 GLU A CA 1
ATOM 885 C C . GLU A 1 106 ? 6.902 6.472 2.197 1.00 85.25 106 GLU A C 1
ATOM 887 O O . GLU A 1 106 ? 7.143 5.430 1.596 1.00 85.25 106 GLU A O 1
ATOM 892 N N . THR A 1 107 ? 7.629 6.862 3.249 1.00 86.12 107 THR A N 1
ATOM 893 C CA . THR A 1 107 ? 8.773 6.091 3.768 1.00 86.12 107 THR A CA 1
ATOM 894 C C . THR A 1 107 ? 8.372 4.656 4.098 1.00 86.12 107 THR A C 1
ATOM 896 O O . THR A 1 107 ? 9.075 3.696 3.771 1.00 86.12 107 THR A O 1
ATOM 899 N N . TYR A 1 108 ? 7.214 4.508 4.728 1.00 83.38 108 TYR A N 1
ATOM 900 C CA . TYR A 1 108 ? 6.653 3.230 5.106 1.00 83.38 108 TYR A CA 1
ATOM 901 C C . TYR A 1 108 ? 6.307 2.350 3.895 1.00 83.38 108 TYR A C 1
ATOM 903 O O . TYR A 1 108 ? 6.783 1.216 3.805 1.00 83.38 108 TYR A O 1
ATOM 911 N N . ILE A 1 109 ? 5.541 2.874 2.935 1.00 84.31 109 ILE A N 1
ATOM 912 C CA . ILE A 1 109 ? 5.151 2.151 1.721 1.00 84.31 109 ILE A CA 1
ATOM 913 C C . ILE A 1 109 ? 6.384 1.811 0.887 1.00 84.31 109 ILE A C 1
ATOM 915 O O . ILE A 1 109 ? 6.504 0.683 0.422 1.00 84.31 109 ILE A O 1
ATOM 919 N N . LYS A 1 110 ? 7.350 2.728 0.761 1.00 86.56 110 LYS A N 1
ATOM 920 C CA . LYS A 1 110 ? 8.623 2.455 0.082 1.00 86.56 110 LYS A CA 1
ATOM 921 C C . LYS A 1 110 ? 9.377 1.298 0.729 1.00 86.56 110 LYS A C 1
ATOM 923 O O . LYS A 1 110 ? 9.890 0.446 0.014 1.00 86.56 110 LYS A O 1
ATOM 928 N N . LYS A 1 111 ? 9.409 1.223 2.062 1.00 83.38 111 LYS A N 1
ATOM 929 C CA . LYS A 1 111 ? 10.043 0.108 2.778 1.00 83.38 111 LYS A CA 1
ATOM 930 C C . LYS A 1 111 ? 9.332 -1.221 2.522 1.00 83.38 111 LYS A C 1
ATOM 932 O O . LYS A 1 111 ? 10.006 -2.228 2.329 1.00 83.38 111 LYS A O 1
ATOM 937 N N . VAL A 1 112 ? 7.998 -1.228 2.539 1.00 80.31 112 VAL A N 1
ATOM 938 C CA . VAL A 1 112 ? 7.210 -2.439 2.271 1.00 80.31 112 VAL A CA 1
ATOM 939 C C . VAL A 1 112 ? 7.386 -2.871 0.819 1.00 80.31 112 VAL A C 1
ATOM 941 O O . VAL A 1 112 ? 7.746 -4.010 0.583 1.00 80.31 112 VAL A O 1
ATOM 944 N N . VAL A 1 113 ? 7.201 -1.971 -0.147 1.00 80.06 113 VAL A N 1
ATOM 945 C CA . VAL A 1 113 ? 7.207 -2.283 -1.587 1.00 80.06 113 VAL A CA 1
ATOM 946 C C . VAL A 1 113 ? 8.620 -2.515 -2.135 1.00 80.06 113 VAL A C 1
ATOM 948 O O . VAL A 1 113 ? 8.804 -3.327 -3.038 1.00 80.06 113 VAL A O 1
ATOM 951 N N . GLY A 1 114 ? 9.637 -1.847 -1.584 1.00 81.44 114 GLY A N 1
ATOM 952 C CA . GLY A 1 114 ? 11.009 -1.891 -2.098 1.00 81.44 114 GLY A CA 1
ATOM 953 C C . GLY A 1 114 ? 11.615 -3.297 -2.122 1.00 81.44 114 GLY A C 1
ATOM 954 O O . GLY A 1 114 ? 12.321 -3.641 -3.067 1.00 81.44 114 GLY A O 1
ATOM 955 N N . MET A 1 115 ? 11.284 -4.150 -1.143 1.00 79.06 115 MET A N 1
ATOM 956 C CA . MET A 1 115 ? 11.758 -5.542 -1.149 1.00 79.06 115 MET A CA 1
ATOM 957 C C . MET A 1 115 ? 11.164 -6.364 -2.303 1.00 79.06 115 MET A C 1
ATOM 959 O O . MET A 1 115 ? 11.867 -7.186 -2.888 1.00 79.06 115 MET A O 1
ATOM 963 N N . TYR A 1 116 ? 9.908 -6.099 -2.673 1.00 83.31 116 TYR A N 1
ATOM 964 C CA . TYR A 1 116 ? 9.236 -6.764 -3.791 1.00 83.31 116 TYR A CA 1
ATOM 965 C C . TYR A 1 116 ? 9.773 -6.277 -5.135 1.00 83.31 116 TYR A C 1
ATOM 967 O O . TYR A 1 116 ? 9.936 -7.070 -6.056 1.00 83.31 116 TYR A O 1
ATOM 975 N N . ALA A 1 117 ? 10.114 -4.990 -5.245 1.00 85.06 117 ALA A N 1
ATOM 976 C CA . ALA A 1 117 ? 10.683 -4.432 -6.467 1.00 85.06 117 ALA A CA 1
ATOM 977 C C . ALA A 1 117 ? 11.996 -5.120 -6.863 1.00 85.06 117 ALA A C 1
ATOM 979 O O . ALA A 1 117 ? 12.167 -5.492 -8.022 1.00 85.06 117 ALA A O 1
ATOM 980 N N . LEU A 1 118 ? 12.894 -5.359 -5.900 1.00 85.88 118 LEU A N 1
ATOM 981 C CA . LEU A 1 118 ? 14.128 -6.097 -6.170 1.00 85.88 118 LEU A CA 1
ATOM 982 C C . LEU A 1 118 ? 13.838 -7.543 -6.603 1.00 85.88 118 LEU A C 1
ATOM 984 O O . LEU A 1 118 ? 14.426 -8.020 -7.567 1.00 85.88 118 LEU A O 1
ATOM 988 N N . GLN A 1 119 ? 12.884 -8.219 -5.955 1.00 86.44 119 GLN A N 1
ATOM 989 C CA . GLN A 1 119 ? 12.482 -9.581 -6.330 1.00 86.44 119 GLN A CA 1
ATOM 990 C C . GLN A 1 119 ? 11.891 -9.653 -7.745 1.00 86.44 119 GLN A C 1
ATOM 992 O O . GLN A 1 119 ? 12.173 -10.597 -8.479 1.00 86.44 119 GLN A O 1
ATOM 997 N N . ILE A 1 120 ? 11.119 -8.647 -8.163 1.00 85.38 120 ILE A N 1
ATOM 998 C CA . ILE A 1 120 ? 10.599 -8.541 -9.532 1.00 85.38 120 ILE A CA 1
ATOM 999 C C . ILE A 1 120 ? 11.747 -8.412 -10.540 1.00 85.38 120 ILE A C 1
ATOM 1001 O O . ILE A 1 120 ? 11.731 -9.090 -11.569 1.00 85.38 120 ILE A O 1
ATOM 1005 N N . ILE A 1 121 ? 12.757 -7.587 -10.244 1.00 87.44 121 ILE A N 1
ATOM 1006 C CA . ILE A 1 121 ? 13.945 -7.453 -11.098 1.00 87.44 121 ILE A CA 1
ATOM 1007 C C . ILE A 1 121 ? 14.725 -8.768 -11.170 1.00 87.44 121 ILE A C 1
ATOM 1009 O O . ILE A 1 121 ? 15.091 -9.180 -12.270 1.00 87.44 121 ILE A O 1
ATOM 1013 N N . GLU A 1 122 ? 14.914 -9.470 -10.051 1.00 88.50 122 GLU A N 1
ATOM 1014 C CA . GLU A 1 122 ? 15.543 -10.800 -10.034 1.00 88.50 122 GLU A CA 1
ATOM 1015 C C . GLU A 1 122 ? 14.790 -11.797 -10.923 1.00 88.50 122 GLU A C 1
ATOM 1017 O O .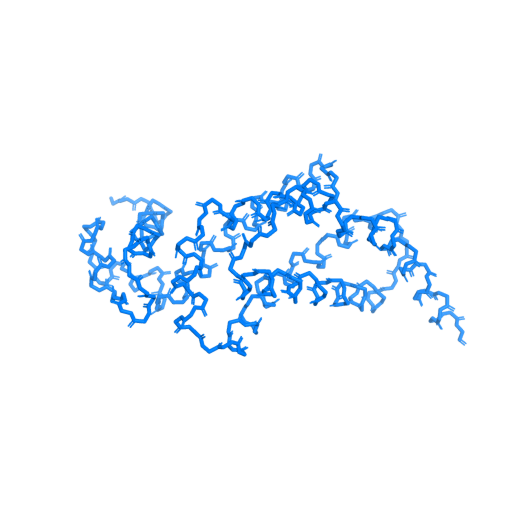 GLU A 1 122 ? 15.390 -12.479 -11.751 1.00 88.50 122 GLU A O 1
ATOM 1022 N N . ILE A 1 123 ? 13.457 -11.832 -10.844 1.00 86.75 123 ILE A N 1
ATOM 1023 C CA . ILE A 1 123 ? 12.634 -12.702 -11.698 1.00 86.75 123 ILE A CA 1
ATOM 1024 C C . ILE A 1 123 ? 12.828 -12.361 -13.183 1.00 86.75 123 ILE A C 1
ATOM 1026 O O . ILE A 1 123 ? 12.978 -13.263 -14.010 1.00 86.75 123 ILE A O 1
ATOM 1030 N N . GLN A 1 124 ? 12.842 -11.072 -13.538 1.00 83.88 124 GLN A N 1
ATOM 1031 C CA . GLN A 1 124 ? 12.993 -10.636 -14.931 1.00 83.88 124 GLN A CA 1
ATOM 1032 C C . GLN A 1 124 ? 14.408 -10.836 -15.492 1.00 83.88 124 GLN A C 1
ATOM 1034 O O . GLN A 1 124 ? 14.562 -10.920 -16.714 1.00 83.88 124 GLN A O 1
ATOM 1039 N N . THR A 1 125 ? 15.417 -10.896 -14.620 1.00 87.69 125 THR A N 1
ATOM 1040 C CA . THR A 1 125 ? 16.841 -11.004 -14.978 1.00 87.69 125 THR A CA 1
ATOM 1041 C C . THR A 1 125 ? 17.448 -12.370 -14.691 1.00 87.69 125 THR A C 1
ATOM 1043 O O . THR A 1 125 ? 18.635 -12.547 -14.925 1.00 87.69 125 THR A O 1
ATOM 1046 N N . LYS A 1 126 ? 16.655 -13.360 -14.266 1.00 87.56 126 LYS A N 1
ATOM 1047 C CA . LYS A 1 126 ? 17.133 -14.698 -13.874 1.00 87.56 126 LYS A CA 1
ATOM 1048 C C . LYS A 1 126 ? 18.040 -15.399 -14.902 1.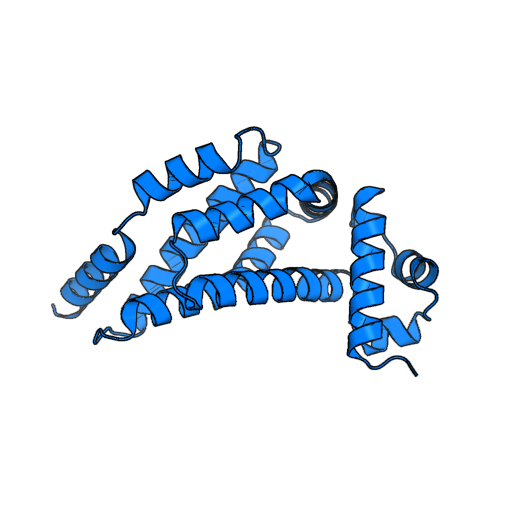00 87.56 126 LYS A C 1
ATOM 1050 O O . LYS A 1 126 ? 18.883 -16.200 -14.520 1.00 87.56 126 LYS A O 1
ATOM 1055 N N . ASP A 1 127 ? 17.844 -15.109 -16.190 1.00 88.25 127 ASP A N 1
ATOM 1056 C CA . ASP A 1 127 ? 18.583 -15.700 -17.316 1.00 88.25 127 ASP A CA 1
ATOM 1057 C C . ASP A 1 127 ? 19.632 -14.727 -17.902 1.00 88.25 127 ASP A C 1
ATOM 1059 O O . ASP A 1 127 ? 20.118 -14.917 -19.017 1.00 88.25 127 ASP A O 1
ATOM 1063 N N . MET A 1 128 ? 19.943 -13.644 -17.186 1.00 87.12 128 MET A N 1
ATOM 1064 C CA . MET A 1 128 ? 20.872 -12.591 -17.588 1.00 87.12 128 MET A CA 1
ATOM 1065 C C . MET A 1 128 ? 22.021 -12.494 -16.578 1.00 87.12 128 MET A C 1
ATOM 1067 O O . MET A 1 128 ? 21.807 -12.607 -15.375 1.00 87.12 128 MET A O 1
ATOM 1071 N N . ASP A 1 129 ? 23.230 -12.232 -17.068 1.00 87.44 129 ASP A N 1
ATOM 1072 C CA . ASP A 1 129 ? 24.370 -11.854 -16.229 1.00 87.44 129 ASP A CA 1
ATOM 1073 C C . ASP A 1 129 ? 24.362 -10.325 -16.085 1.00 87.44 129 ASP A C 1
ATOM 1075 O O . ASP A 1 129 ? 24.584 -9.610 -17.064 1.00 87.44 129 ASP A O 1
ATOM 1079 N N . VAL A 1 130 ? 23.957 -9.830 -14.913 1.00 88.88 130 VAL A N 1
ATOM 1080 C CA . VAL A 1 130 ? 23.718 -8.403 -14.633 1.00 88.88 130 VAL A CA 1
ATOM 1081 C C . VAL A 1 130 ? 24.317 -8.066 -13.278 1.00 88.88 130 VAL A C 1
ATOM 1083 O O . VAL A 1 130 ? 24.067 -8.779 -12.305 1.00 88.88 130 VAL A O 1
ATOM 1086 N N . ASP A 1 131 ? 25.044 -6.957 -13.199 1.00 92.12 131 ASP A N 1
ATOM 1087 C CA . ASP A 1 131 ? 25.636 -6.479 -11.958 1.00 92.12 131 ASP A CA 1
ATOM 1088 C C . ASP A 1 131 ? 24.561 -6.063 -10.936 1.00 92.12 131 ASP A C 1
ATOM 1090 O O . ASP A 1 131 ? 23.530 -5.452 -11.250 1.00 92.12 131 ASP A O 1
ATOM 1094 N N . GLU A 1 132 ? 24.824 -6.369 -9.668 1.00 89.88 132 GLU A N 1
ATOM 1095 C CA . GLU A 1 132 ? 23.910 -6.098 -8.557 1.00 89.88 132 GLU A CA 1
ATOM 1096 C C . GLU A 1 132 ? 23.613 -4.601 -8.377 1.00 89.88 132 GLU A C 1
ATOM 1098 O O . GLU A 1 132 ? 22.495 -4.223 -8.010 1.00 89.88 132 GLU A O 1
ATOM 1103 N N . LEU A 1 133 ? 24.569 -3.715 -8.680 1.00 90.06 133 LEU A N 1
ATOM 1104 C CA . LEU A 1 133 ? 24.349 -2.271 -8.649 1.00 90.06 133 LEU A CA 1
ATOM 1105 C C . LEU A 1 133 ? 23.362 -1.838 -9.734 1.00 90.06 133 LEU A C 1
ATOM 1107 O O . LEU A 1 133 ? 22.500 -0.998 -9.456 1.00 90.06 133 LEU A O 1
ATOM 1111 N N . ALA A 1 134 ? 23.443 -2.404 -10.943 1.00 90.69 134 ALA A N 1
ATOM 1112 C CA . ALA A 1 134 ? 22.475 -2.122 -12.001 1.00 90.69 134 ALA A CA 1
ATOM 1113 C C . ALA A 1 134 ? 21.080 -2.616 -11.624 1.00 90.69 134 ALA A C 1
ATOM 1115 O O . ALA A 1 134 ? 20.129 -1.835 -11.706 1.00 90.69 134 ALA A O 1
ATOM 1116 N N . LYS A 1 135 ? 20.953 -3.863 -11.148 1.00 90.62 135 LYS A N 1
ATOM 1117 C CA . LYS A 1 135 ? 19.667 -4.401 -10.677 1.00 90.62 135 LYS A CA 1
ATOM 1118 C C . LYS A 1 135 ? 19.048 -3.506 -9.612 1.00 90.62 135 LYS A C 1
ATOM 1120 O O . LYS A 1 135 ? 17.896 -3.098 -9.749 1.00 90.62 135 LYS A O 1
ATOM 1125 N N . LYS A 1 136 ? 19.826 -3.149 -8.585 1.00 90.62 136 LYS A N 1
ATOM 1126 C CA . LYS A 1 136 ? 19.364 -2.293 -7.491 1.00 90.62 136 LYS A CA 1
ATOM 1127 C C . LYS A 1 136 ? 18.970 -0.902 -7.984 1.00 90.62 136 LYS A C 1
ATOM 1129 O O . LYS A 1 136 ? 17.907 -0.419 -7.626 1.00 90.62 136 LYS A O 1
ATOM 1134 N N . THR A 1 137 ? 19.783 -0.272 -8.831 1.00 90.62 137 THR A N 1
ATOM 1135 C CA . THR A 1 137 ? 19.502 1.076 -9.357 1.00 90.62 137 THR A CA 1
ATOM 1136 C C . THR A 1 137 ? 18.220 1.095 -10.188 1.00 90.62 137 THR A C 1
ATOM 1138 O O . THR A 1 137 ? 17.401 2.006 -10.062 1.00 90.62 137 THR A O 1
ATOM 1141 N N . VAL A 1 138 ? 18.021 0.072 -11.023 1.00 89.88 138 VAL A N 1
ATOM 1142 C CA . VAL A 1 138 ? 16.794 -0.093 -11.805 1.00 89.88 138 VAL A CA 1
ATOM 1143 C C . VAL A 1 138 ? 15.608 -0.348 -10.873 1.00 89.88 138 VAL A C 1
ATOM 1145 O O . VAL A 1 138 ? 14.604 0.354 -10.983 1.00 89.88 138 VAL A O 1
ATOM 1148 N N . ALA A 1 139 ? 15.722 -1.276 -9.918 1.00 89.56 139 ALA A N 1
ATOM 1149 C CA . ALA A 1 139 ? 14.675 -1.537 -8.929 1.00 89.56 139 ALA A CA 1
ATOM 1150 C C . ALA A 1 139 ? 14.278 -0.253 -8.182 1.00 89.56 139 ALA A C 1
ATOM 1152 O O . ALA A 1 139 ? 13.092 0.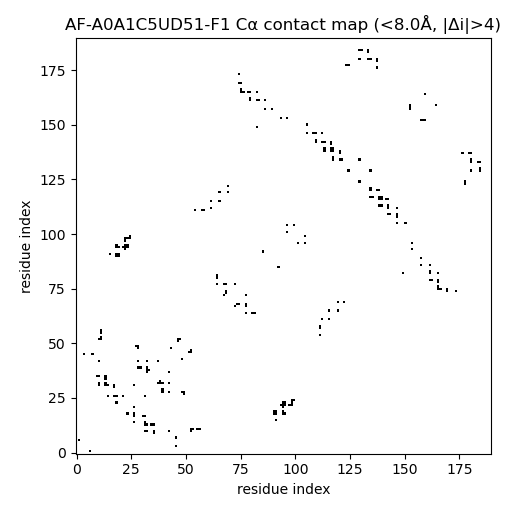065 -8.098 1.00 89.56 139 ALA A O 1
ATOM 1153 N N . ASP A 1 140 ? 15.264 0.522 -7.724 1.00 90.19 140 ASP A N 1
ATOM 1154 C CA . ASP A 1 140 ? 15.068 1.784 -7.016 1.00 90.19 140 ASP A CA 1
ATOM 1155 C C . ASP A 1 140 ? 14.300 2.798 -7.876 1.00 90.19 140 ASP A C 1
ATOM 1157 O O . ASP A 1 140 ? 13.328 3.396 -7.411 1.00 90.19 140 ASP A O 1
ATOM 1161 N N . PHE A 1 141 ? 14.675 2.967 -9.147 1.00 89.94 141 PHE A N 1
ATOM 1162 C CA . PHE A 1 141 ? 13.989 3.886 -10.058 1.00 89.94 141 PHE A CA 1
ATOM 1163 C C . PHE A 1 141 ? 12.519 3.502 -10.277 1.00 89.94 141 PHE A C 1
ATOM 1165 O O . PHE A 1 141 ? 11.622 4.320 -10.052 1.00 89.94 141 PHE A O 1
ATOM 1172 N N . TYR A 1 142 ? 12.264 2.256 -10.687 1.00 87.00 142 TYR A N 1
ATOM 1173 C CA . TYR A 1 142 ? 10.912 1.809 -11.021 1.00 87.00 142 TYR A CA 1
ATOM 1174 C C . TYR A 1 142 ? 10.015 1.762 -9.783 1.00 87.00 142 TYR A C 1
ATOM 1176 O O . TYR A 1 142 ? 8.889 2.253 -9.840 1.00 87.00 142 TYR A O 1
ATOM 1184 N N . HIS A 1 143 ? 10.496 1.269 -8.634 1.00 87.88 143 HIS A N 1
ATOM 1185 C CA . HIS A 1 143 ? 9.662 1.247 -7.431 1.00 87.88 143 HIS A CA 1
ATOM 1186 C C . HIS A 1 143 ? 9.289 2.662 -6.969 1.00 87.88 143 HIS A C 1
ATOM 1188 O O . HIS A 1 143 ? 8.152 2.875 -6.547 1.00 87.88 143 HIS A O 1
ATOM 1194 N N . ASN A 1 144 ? 10.210 3.632 -7.040 1.00 90.12 144 ASN A N 1
ATOM 1195 C CA . ASN A 1 144 ? 9.895 5.008 -6.655 1.00 90.12 144 ASN A CA 1
ATOM 1196 C C . ASN A 1 144 ? 8.850 5.618 -7.595 1.00 90.12 144 ASN A C 1
ATOM 1198 O O . ASN A 1 144 ? 7.928 6.283 -7.119 1.00 90.12 144 ASN A O 1
ATOM 1202 N N . ALA A 1 145 ? 8.944 5.343 -8.900 1.00 89.00 145 ALA A N 1
ATOM 1203 C CA . ALA A 1 145 ? 7.930 5.751 -9.866 1.00 89.00 145 ALA A CA 1
ATOM 1204 C C . ALA A 1 145 ? 6.557 5.135 -9.543 1.00 89.00 145 ALA A C 1
ATOM 1206 O O . ALA A 1 145 ? 5.567 5.863 -9.501 1.00 89.00 145 ALA A O 1
ATOM 1207 N N . PHE A 1 146 ? 6.494 3.834 -9.231 1.00 87.62 146 PHE A N 1
ATOM 1208 C CA . PHE A 1 146 ? 5.238 3.154 -8.890 1.00 87.62 146 PHE A CA 1
ATOM 1209 C C . PHE A 1 146 ? 4.620 3.632 -7.581 1.00 87.62 146 PHE A C 1
ATOM 1211 O O . PHE A 1 146 ? 3.415 3.888 -7.526 1.00 87.62 146 PHE A O 1
ATOM 1218 N N . VAL A 1 147 ? 5.424 3.785 -6.527 1.00 90.00 147 VAL A N 1
ATOM 1219 C CA . VAL A 1 147 ? 4.933 4.286 -5.238 1.00 90.00 147 VAL A CA 1
ATOM 1220 C C . VAL A 1 147 ? 4.427 5.719 -5.395 1.00 90.00 147 VAL A C 1
ATOM 1222 O O . VAL A 1 147 ? 3.326 6.024 -4.944 1.00 90.00 147 VAL A O 1
ATOM 1225 N N . GLY A 1 148 ? 5.177 6.581 -6.090 1.00 91.12 148 GLY A N 1
ATOM 1226 C CA . GLY A 1 148 ? 4.765 7.960 -6.357 1.00 91.12 148 GLY A CA 1
ATOM 1227 C C . GLY A 1 148 ? 3.468 8.045 -7.165 1.00 91.12 148 GLY A C 1
ATOM 1228 O O . GLY A 1 148 ? 2.546 8.754 -6.769 1.00 91.12 148 GLY A O 1
ATOM 1229 N N . ALA A 1 149 ? 3.368 7.271 -8.249 1.00 90.88 149 ALA A N 1
ATOM 1230 C CA . ALA A 1 149 ? 2.166 7.138 -9.071 1.00 90.88 149 ALA A CA 1
ATOM 1231 C C . ALA A 1 149 ? 0.933 6.736 -8.247 1.00 90.88 149 ALA A C 1
ATOM 1233 O O . ALA A 1 149 ? -0.106 7.396 -8.291 1.00 90.88 149 ALA A O 1
ATOM 1234 N N . THR A 1 150 ? 1.075 5.679 -7.448 1.00 92.12 150 THR A N 1
ATOM 1235 C CA . THR A 1 150 ? -0.014 5.126 -6.636 1.00 92.12 150 THR A CA 1
ATOM 1236 C C . THR A 1 150 ? -0.456 6.111 -5.554 1.00 92.12 150 THR A C 1
ATOM 1238 O O . THR A 1 150 ? -1.649 6.365 -5.396 1.00 92.12 150 THR A O 1
ATOM 1241 N N . LEU A 1 151 ? 0.491 6.723 -4.832 1.00 92.31 151 LEU A N 1
ATOM 1242 C CA . LEU A 1 151 ? 0.178 7.716 -3.800 1.00 92.31 151 LEU A CA 1
ATOM 1243 C C . LEU A 1 151 ? -0.479 8.966 -4.394 1.00 92.31 151 LEU A C 1
ATOM 1245 O O . LEU A 1 151 ? -1.396 9.513 -3.783 1.00 92.31 151 LEU A O 1
ATOM 1249 N N . GLN A 1 152 ? -0.056 9.403 -5.583 1.00 93.06 152 GLN A N 1
ATOM 1250 C CA . GLN A 1 152 ? -0.681 10.528 -6.276 1.00 93.06 152 GLN A CA 1
ATOM 1251 C C . GLN A 1 152 ? -2.135 10.213 -6.653 1.00 93.0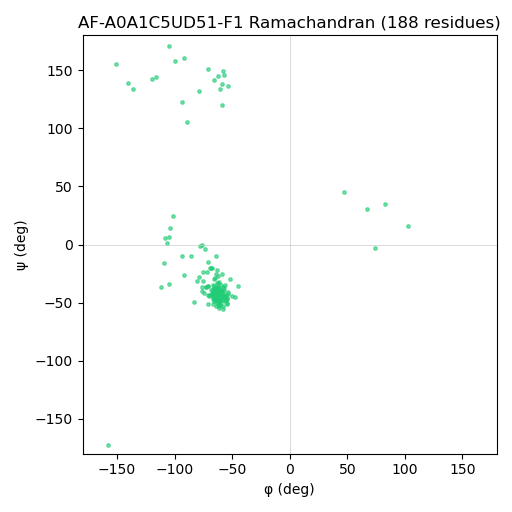6 152 GLN A C 1
ATOM 1253 O O . GLN A 1 152 ? -3.020 11.027 -6.393 1.00 93.06 152 GLN A O 1
ATOM 1258 N N . TRP A 1 153 ? -2.403 9.023 -7.192 1.00 95.56 153 TRP A N 1
ATOM 1259 C CA . TRP A 1 153 ? -3.764 8.595 -7.518 1.00 95.56 153 TRP A CA 1
ATOM 1260 C C . TRP A 1 153 ? -4.662 8.494 -6.273 1.00 95.56 153 TRP A C 1
ATOM 1262 O O . TRP A 1 153 ? -5.802 8.965 -6.299 1.00 95.56 153 TRP A O 1
ATOM 1272 N N . ILE A 1 154 ? -4.138 7.988 -5.148 1.00 94.44 154 ILE A N 1
ATOM 1273 C CA . ILE A 1 154 ? -4.846 7.993 -3.854 1.00 94.44 154 ILE A CA 1
ATOM 1274 C C . ILE A 1 154 ? -5.147 9.427 -3.404 1.00 94.44 154 ILE A C 1
ATOM 1276 O O . ILE A 1 154 ? -6.285 9.739 -3.056 1.00 94.44 154 ILE A O 1
ATOM 1280 N N . LYS A 1 155 ? -4.157 10.326 -3.464 1.00 92.81 155 LYS A N 1
ATOM 1281 C CA . LYS A 1 155 ? -4.300 11.740 -3.084 1.00 92.81 155 LYS A CA 1
ATOM 1282 C C . LYS A 1 155 ? -5.387 12.460 -3.883 1.00 92.81 155 LYS A C 1
ATOM 1284 O O . LYS A 1 155 ? -6.083 13.315 -3.339 1.00 92.81 155 LYS A O 1
ATOM 1289 N N . GLU A 1 156 ? -5.525 12.129 -5.163 1.00 93.50 156 GLU A N 1
ATOM 1290 C CA . GLU A 1 156 ? -6.550 12.674 -6.059 1.00 93.50 156 GLU A CA 1
ATOM 1291 C C . GLU A 1 156 ? -7.937 12.045 -5.854 1.00 93.50 156 GLU A C 1
ATOM 1293 O O . GLU A 1 156 ? -8.912 12.469 -6.485 1.00 93.50 156 GLU A O 1
ATOM 1298 N N . GLY A 1 157 ? -8.044 11.083 -4.934 1.00 93.62 157 GLY A N 1
ATOM 1299 C CA . GLY A 1 157 ? -9.277 10.407 -4.560 1.00 93.62 157 GLY A CA 1
ATOM 1300 C C . GLY A 1 157 ? -9.644 9.275 -5.510 1.00 93.62 157 GLY A C 1
ATOM 1301 O O . GLY A 1 157 ? -10.832 9.106 -5.778 1.00 93.62 157 GLY A O 1
ATOM 1302 N N . MET A 1 158 ? -8.655 8.556 -6.055 1.00 95.31 158 MET A N 1
ATOM 1303 C CA . MET A 1 158 ? -8.841 7.349 -6.878 1.00 95.31 158 MET A CA 1
ATOM 1304 C C . MET A 1 158 ? -9.914 7.528 -7.964 1.00 95.31 158 MET A C 1
ATOM 1306 O O . MET A 1 158 ? -10.834 6.731 -8.098 1.00 95.31 158 MET A O 1
ATOM 1310 N N . LYS A 1 159 ? -9.868 8.663 -8.675 1.00 94.12 159 LYS A N 1
ATOM 1311 C CA . LYS A 1 159 ? -10.913 9.056 -9.640 1.00 94.12 159 LYS A CA 1
ATOM 1312 C C . LYS A 1 159 ? -10.780 8.362 -10.988 1.00 94.12 159 LYS A C 1
ATOM 1314 O O . LYS A 1 159 ? -11.774 8.192 -11.683 1.00 94.12 159 LYS A O 1
ATOM 1319 N N . THR A 1 160 ? -9.551 8.050 -11.383 1.00 96.00 160 THR A N 1
ATOM 1320 C CA . THR A 1 160 ? -9.271 7.315 -12.619 1.00 96.00 160 THR A CA 1
ATOM 1321 C C . THR A 1 160 ? -9.528 5.837 -12.379 1.00 96.00 160 THR A C 1
ATOM 1323 O O . THR A 1 160 ? -9.022 5.308 -11.391 1.00 96.00 160 THR A O 1
ATOM 1326 N N . GLU A 1 161 ? -10.259 5.186 -13.283 1.00 96.56 161 GLU A N 1
ATOM 1327 C CA . GLU A 1 161 ? -10.515 3.745 -13.205 1.00 96.56 161 GLU A CA 1
ATOM 1328 C C . GLU A 1 161 ? -9.201 2.937 -13.219 1.00 96.56 161 GLU A C 1
ATOM 1330 O O . GLU A 1 161 ? -8.298 3.276 -14.003 1.00 96.56 161 GLU A O 1
ATOM 1335 N N . PRO A 1 162 ? -9.077 1.885 -12.383 1.00 96.88 162 PRO A N 1
ATOM 1336 C CA . PRO A 1 162 ? -7.879 1.052 -12.290 1.00 96.88 162 PRO A CA 1
ATOM 1337 C C . PRO A 1 162 ? -7.368 0.539 -13.639 1.00 96.88 162 PRO A C 1
ATOM 1339 O O . PRO A 1 162 ? -6.172 0.630 -13.907 1.00 96.88 162 PRO A O 1
ATOM 1342 N N . GLU A 1 163 ? -8.256 0.059 -14.512 1.00 96.25 163 GLU A N 1
ATOM 1343 C CA . GLU A 1 163 ? -7.911 -0.504 -15.821 1.00 96.25 163 GLU A CA 1
ATOM 1344 C C . GLU A 1 163 ? -7.270 0.543 -16.728 1.00 96.25 163 GLU A C 1
ATOM 1346 O O . GLU A 1 163 ? -6.203 0.307 -17.298 1.00 96.25 163 GLU A O 1
ATOM 1351 N N . LEU A 1 164 ? -7.885 1.727 -16.817 1.00 95.62 164 LEU A N 1
ATOM 1352 C CA . LEU A 1 164 ? -7.364 2.825 -17.627 1.00 95.62 164 LEU A CA 1
ATOM 1353 C C . LEU A 1 164 ? -6.007 3.291 -17.099 1.00 95.62 164 LEU A C 1
ATOM 1355 O O . LEU A 1 164 ? -5.087 3.549 -17.874 1.00 95.62 164 LEU A O 1
ATOM 1359 N N . LEU A 1 165 ? -5.874 3.408 -15.779 1.00 94.88 165 LEU A N 1
ATOM 1360 C CA . LEU A 1 165 ? -4.626 3.834 -15.169 1.00 94.88 165 LEU A CA 1
ATOM 1361 C C . LEU A 1 165 ? -3.516 2.795 -15.391 1.00 94.88 165 LEU A C 1
ATOM 1363 O O . LEU A 1 165 ? -2.403 3.169 -15.766 1.00 94.88 165 LEU A O 1
ATOM 1367 N N . ALA A 1 166 ? -3.823 1.504 -15.236 1.00 93.75 166 ALA A N 1
ATOM 1368 C CA . ALA A 1 166 ? -2.902 0.411 -15.531 1.00 93.75 166 ALA A CA 1
ATOM 1369 C C . ALA A 1 166 ? -2.459 0.420 -16.999 1.00 93.75 166 ALA A C 1
ATOM 1371 O O . ALA A 1 166 ? -1.267 0.287 -17.270 1.00 93.75 166 ALA A O 1
ATOM 1372 N N . ASP A 1 167 ? -3.379 0.648 -17.941 1.00 92.81 167 ASP A N 1
ATOM 1373 C CA . ASP A 1 167 ? -3.062 0.778 -19.366 1.00 92.81 167 ASP A CA 1
ATOM 1374 C C . ASP A 1 167 ? -2.127 1.954 -19.656 1.00 92.81 167 ASP A C 1
ATOM 1376 O O . ASP A 1 167 ? -1.133 1.798 -20.373 1.00 92.81 167 ASP A O 1
ATOM 1380 N N . LEU A 1 168 ? -2.398 3.121 -19.065 1.00 92.19 168 LEU A N 1
ATOM 1381 C CA . LEU A 1 168 ? -1.544 4.297 -19.222 1.00 92.19 168 LEU A CA 1
ATOM 1382 C C . LEU A 1 168 ? -0.127 4.017 -18.715 1.00 92.19 168 LEU A C 1
ATOM 1384 O O . LEU A 1 168 ? 0.839 4.266 -19.439 1.00 92.19 168 LEU A O 1
ATOM 1388 N N . TYR A 1 169 ? 0.018 3.456 -17.512 1.00 90.50 169 TYR A N 1
ATOM 1389 C CA . TYR A 1 169 ? 1.335 3.122 -16.968 1.00 90.50 169 TYR A CA 1
ATOM 1390 C C . TYR A 1 169 ? 2.032 2.018 -17.756 1.00 90.50 169 TYR A C 1
ATOM 1392 O O . TYR A 1 169 ? 3.223 2.139 -18.046 1.00 90.50 169 TYR A O 1
ATOM 1400 N N . ASN A 1 170 ? 1.309 0.982 -18.176 1.00 87.38 170 ASN A N 1
ATOM 1401 C CA . ASN A 1 170 ? 1.877 -0.065 -19.010 1.00 87.38 170 ASN A CA 1
ATOM 1402 C C . ASN A 1 170 ? 2.407 0.498 -20.337 1.00 87.38 170 ASN A C 1
ATOM 1404 O O . ASN A 1 170 ? 3.514 0.151 -20.734 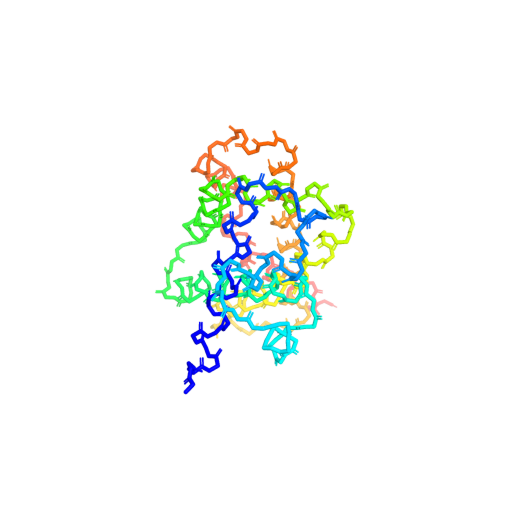1.00 87.38 170 ASN A O 1
ATOM 1408 N N . SER A 1 171 ? 1.708 1.449 -20.967 1.00 87.19 171 SER A N 1
ATOM 1409 C CA . SER A 1 171 ? 2.189 2.088 -22.205 1.00 87.19 171 SER A CA 1
ATOM 1410 C C . SER A 1 171 ? 3.546 2.797 -22.051 1.00 87.19 171 SER A C 1
ATOM 1412 O O . SER A 1 171 ? 4.289 2.930 -23.022 1.00 87.19 171 SER A O 1
ATOM 1414 N N . MET A 1 172 ? 3.893 3.220 -20.829 1.00 84.75 172 MET A N 1
ATOM 1415 C CA . MET A 1 172 ? 5.165 3.872 -20.500 1.00 84.75 172 MET A CA 1
ATOM 1416 C C . MET A 1 172 ? 6.251 2.886 -20.045 1.00 84.75 172 MET A C 1
ATOM 1418 O O . MET A 1 172 ? 7.439 3.178 -20.184 1.00 84.75 172 MET A O 1
ATOM 1422 N N . PHE A 1 173 ? 5.867 1.735 -19.485 1.00 79.38 173 PHE A N 1
ATOM 1423 C CA . PHE A 1 173 ? 6.787 0.790 -18.843 1.00 79.38 173 PHE A CA 1
ATOM 1424 C C . PHE A 1 173 ? 7.003 -0.520 -19.604 1.00 79.38 173 PHE A C 1
ATOM 1426 O O . PHE A 1 173 ? 7.964 -1.245 -19.333 1.00 79.38 173 PHE A O 1
ATOM 1433 N N . GLN A 1 174 ? 6.145 -0.850 -20.564 1.00 75.25 174 GLN A N 1
ATOM 1434 C CA . GLN A 1 174 ? 6.244 -2.109 -21.285 1.00 75.25 174 GLN A CA 1
ATOM 1435 C C . GLN A 1 174 ? 7.604 -2.224 -21.993 1.00 75.25 174 GLN A C 1
ATOM 1437 O O . GLN A 1 174 ? 7.976 -1.404 -22.831 1.00 75.25 174 GLN A O 1
ATOM 1442 N N . GLY A 1 175 ? 8.371 -3.257 -21.631 1.00 70.94 175 GLY A N 1
ATOM 1443 C CA . GLY A 1 175 ? 9.696 -3.535 -22.195 1.00 70.94 175 GLY A CA 1
ATOM 1444 C C . GLY A 1 175 ? 10.827 -2.605 -21.735 1.00 70.94 175 GLY A C 1
ATOM 1445 O O . GLY A 1 175 ? 11.982 -2.844 -22.098 1.00 70.94 175 GLY A O 1
ATOM 1446 N N . THR A 1 176 ? 10.557 -1.584 -20.914 1.00 82.06 176 THR A N 1
ATOM 1447 C CA . THR A 1 176 ? 11.577 -0.596 -20.529 1.00 82.06 176 THR A CA 1
ATOM 1448 C C . THR A 1 176 ? 12.517 -1.098 -19.439 1.00 82.06 176 THR A C 1
ATOM 1450 O O . THR A 1 176 ? 13.683 -0.708 -19.428 1.00 82.06 176 THR A O 1
ATOM 1453 N N . VAL A 1 177 ? 12.078 -2.017 -18.573 1.00 79.12 177 VAL A N 1
ATOM 1454 C CA . VAL A 1 177 ? 12.911 -2.576 -17.492 1.00 79.12 177 VAL A CA 1
ATOM 1455 C C . VAL A 1 177 ? 14.141 -3.300 -18.053 1.00 79.12 177 VAL A C 1
ATOM 1457 O O . VAL A 1 177 ? 15.271 -2.945 -17.719 1.00 79.12 177 VAL A O 1
ATOM 1460 N N . LYS A 1 178 ? 13.951 -4.248 -18.984 1.00 80.31 178 LYS A N 1
ATOM 1461 C CA . LYS A 1 178 ? 15.065 -4.964 -19.639 1.00 80.31 178 LYS A CA 1
ATOM 1462 C C . LYS A 1 178 ? 15.983 -4.019 -20.418 1.00 80.31 178 LYS A C 1
ATOM 1464 O O . LYS A 1 178 ? 17.203 -4.175 -20.382 1.00 80.31 178 LYS A O 1
ATOM 1469 N N . ALA A 1 179 ? 15.412 -3.018 -21.092 1.00 85.19 179 ALA A N 1
ATOM 1470 C CA . ALA A 1 179 ? 16.187 -2.005 -21.805 1.00 85.19 179 ALA A CA 1
ATOM 1471 C C . ALA A 1 179 ? 17.025 -1.134 -20.849 1.00 85.19 179 ALA A C 1
ATOM 1473 O O . ALA A 1 179 ? 18.184 -0.838 -21.148 1.00 85.19 179 ALA A O 1
ATOM 1474 N N . ALA A 1 180 ? 16.468 -0.763 -19.693 1.00 85.69 180 ALA A N 1
ATOM 1475 C CA . ALA A 1 180 ? 17.155 0.002 -18.658 1.00 85.69 180 ALA A CA 1
ATOM 1476 C C . ALA A 1 180 ? 18.324 -0.791 -18.062 1.00 85.69 180 ALA A C 1
ATOM 1478 O O . ALA A 1 180 ? 19.424 -0.253 -17.963 1.00 85.69 180 ALA A O 1
ATOM 1479 N N . ILE A 1 181 ? 18.121 -2.080 -17.775 1.00 84.62 181 ILE A N 1
ATOM 1480 C CA . ILE A 1 181 ? 19.180 -2.993 -17.318 1.00 84.62 181 ILE A CA 1
ATOM 1481 C C . ILE A 1 181 ? 20.320 -3.067 -18.340 1.00 84.62 181 ILE A C 1
ATOM 1483 O O . ILE A 1 181 ? 21.467 -2.772 -18.014 1.00 84.62 181 ILE A O 1
ATOM 1487 N N . ALA A 1 182 ? 20.010 -3.357 -19.607 1.00 85.38 182 ALA A N 1
ATOM 1488 C CA . ALA A 1 182 ? 21.021 -3.423 -20.665 1.00 85.38 182 ALA A CA 1
ATOM 1489 C C . ALA A 1 182 ? 21.734 -2.075 -20.903 1.00 85.38 182 ALA A C 1
ATOM 1491 O O . ALA A 1 182 ? 22.860 -2.023 -21.402 1.00 85.38 182 ALA A O 1
ATOM 1492 N N . SER A 1 183 ? 21.077 -0.952 -20.603 1.00 87.25 183 SER A N 1
ATOM 1493 C CA . SER A 1 183 ? 21.706 0.368 -20.646 1.00 87.25 183 SER A CA 1
ATOM 1494 C C . SER A 1 183 ? 22.650 0.595 -19.465 1.00 87.25 183 SER A C 1
ATOM 1496 O O . SER A 1 183 ? 23.731 1.137 -19.678 1.00 87.25 183 S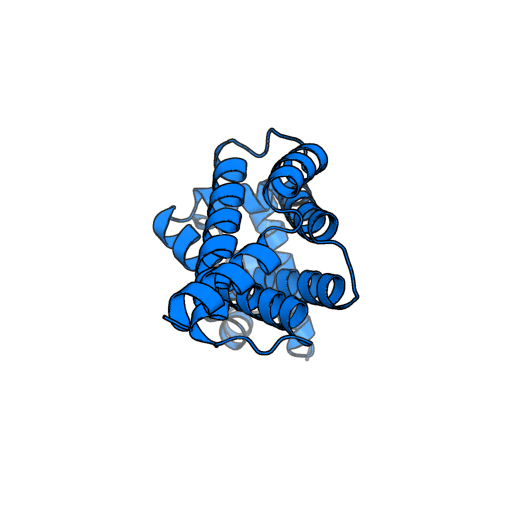ER A O 1
ATOM 1498 N N . ALA A 1 184 ? 22.267 0.183 -18.255 1.00 86.00 184 ALA A N 1
ATOM 1499 C CA . ALA A 1 184 ? 23.087 0.318 -17.054 1.00 86.00 184 ALA A CA 1
ATOM 1500 C C . ALA A 1 184 ? 24.396 -0.482 -17.169 1.00 86.00 184 ALA A C 1
ATOM 1502 O O . ALA A 1 184 ? 25.469 0.082 -16.966 1.00 86.00 184 ALA A O 1
ATOM 1503 N N . GLU A 1 185 ? 24.328 -1.735 -17.629 1.00 85.75 185 GLU A N 1
ATOM 1504 C CA . GLU A 1 185 ? 25.505 -2.582 -17.898 1.00 85.75 185 GLU A CA 1
ATOM 1505 C C . GLU A 1 185 ? 26.501 -1.915 -18.856 1.00 85.75 185 GLU A C 1
ATOM 1507 O O . GLU A 1 185 ? 27.700 -1.833 -18.594 1.00 85.75 185 GLU A O 1
ATOM 1512 N N . ARG A 1 186 ? 26.001 -1.336 -19.955 1.00 87.06 186 ARG A N 1
ATOM 1513 C CA . ARG A 1 186 ? 26.844 -0.630 -20.934 1.00 87.06 186 ARG A CA 1
ATOM 1514 C C . ARG A 1 186 ? 27.528 0.613 -20.371 1.00 87.06 186 ARG A C 1
ATOM 1516 O O . ARG A 1 186 ? 28.537 1.038 -20.932 1.00 87.06 186 ARG A O 1
ATOM 1523 N N . VAL A 1 187 ? 26.963 1.234 -19.337 1.00 86.62 187 VAL A N 1
ATOM 1524 C CA . VAL A 1 187 ? 27.592 2.369 -18.649 1.00 86.62 187 VAL A CA 1
ATOM 1525 C C . VAL A 1 187 ? 28.711 1.882 -17.735 1.00 86.62 187 VAL A C 1
ATOM 1527 O O . VAL A 1 187 ? 29.757 2.515 -17.710 1.00 86.62 187 VAL A O 1
ATOM 1530 N N . MET A 1 188 ? 28.519 0.761 -17.038 1.00 83.94 188 MET A N 1
ATOM 1531 C CA . MET A 1 188 ? 29.516 0.207 -16.112 1.00 83.94 188 MET A CA 1
ATOM 1532 C C . MET A 1 188 ? 30.686 -0.487 -16.815 1.00 83.94 188 MET A C 1
ATOM 1534 O O . MET A 1 188 ? 31.771 -0.577 -16.254 1.00 83.94 188 MET A O 1
ATOM 1538 N N . ALA A 1 189 ? 30.488 -0.950 -18.051 1.00 81.62 189 ALA A N 1
ATOM 1539 C CA . ALA A 1 189 ? 31.543 -1.547 -18.870 1.00 81.62 189 ALA A CA 1
ATOM 1540 C C . ALA A 1 189 ? 32.530 -0.525 -19.485 1.00 81.62 189 ALA A C 1
ATOM 1542 O O . ALA A 1 189 ? 33.427 -0.928 -20.229 1.00 81.62 189 ALA A O 1
ATOM 1543 N N . LYS A 1 190 ? 32.344 0.780 -19.240 1.00 67.56 190 LYS A N 1
ATOM 1544 C CA . LYS A 1 190 ? 33.228 1.867 -19.694 1.00 67.56 190 LYS A CA 1
ATOM 1545 C C . LYS A 1 190 ? 34.105 2.369 -18.558 1.00 67.56 190 LYS A C 1
ATOM 1547 O O . LYS A 1 190 ? 35.283 2.665 -18.852 1.00 67.56 190 LYS A O 1
#